Protein AF-A0A401Q7G9-F1 (afdb_monomer)

Organism: Scyliorhinus torazame (NCBI:txid75743)

Mean predicted aligned error: 4.19 Å

Solvent-accessible surface area (backbone atoms only — not comparable to full-atom values): 11084 Å² total; per-residue (Å²): 123,40,56,31,70,45,92,70,35,74,80,40,15,22,34,76,35,86,82,59,37,45,53,53,60,55,49,50,49,49,41,57,76,74,48,92,61,84,52,62,43,79,46,61,60,53,57,99,81,40,67,48,42,54,53,21,56,76,53,72,48,78,49,47,61,29,30,71,68,34,40,46,56,48,54,55,46,50,45,70,74,64,54,36,41,30,50,37,53,32,54,38,79,83,36,44,28,75,50,59,40,34,67,64,51,49,51,41,43,57,74,68,41,97,32,30,93,64,46,42,33,45,10,37,60,18,46,90,26,53,63,75,51,54,70,24,32,39,66,50,90,58,36,71,82,92,63,93,68,93,64,56,49,40,27,48,44,52,50,40,77,88,39,72,63,93,60,93,86,63,51,80,85,44,40,65,54,68,72,62,62,57,69,73,57,88,56,104,64,49,75,49,75,93

Radius of gyration: 17.71 Å; Cα contacts (8 Å, |Δi|>4): 303; chains: 1; bounding box: 43×42×44 Å

Structure (mmCIF, N/CA/C/O backbone):
data_AF-A0A401Q7G9-F1
#
_entry.id   AF-A0A401Q7G9-F1
#
loop_
_atom_site.group_PDB
_atom_site.id
_atom_site.type_symbol
_atom_site.label_atom_id
_atom_site.label_alt_id
_atom_site.label_comp_id
_atom_site.label_asym_id
_atom_site.label_entity_id
_atom_site.label_seq_id
_atom_site.pdbx_PDB_ins_code
_atom_site.Cartn_x
_atom_site.Cartn_y
_atom_site.Cartn_z
_atom_site.occupancy
_atom_site.B_iso_or_equiv
_atom_site.auth_seq_id
_atom_site.auth_comp_id
_atom_site.auth_asym_id
_atom_site.auth_atom_id
_atom_site.pdbx_PDB_model_num
ATOM 1 N N . PHE A 1 1 ? 2.116 8.375 -5.372 1.00 93.62 1 PHE A N 1
ATOM 2 C CA . PHE A 1 1 ? 2.191 9.481 -4.395 1.00 93.62 1 PHE A CA 1
ATOM 3 C C . PHE A 1 1 ? 2.197 8.890 -3.000 1.00 93.62 1 PHE A C 1
ATOM 5 O O . PHE A 1 1 ? 1.220 8.249 -2.623 1.00 93.62 1 PHE A O 1
ATOM 12 N N . THR A 1 2 ? 3.288 9.046 -2.258 1.00 96.81 2 THR A N 1
ATOM 13 C CA . THR A 1 2 ? 3.396 8.492 -0.901 1.00 96.81 2 THR A CA 1
ATOM 14 C C . THR A 1 2 ? 2.929 9.508 0.137 1.00 96.81 2 THR A C 1
ATOM 16 O O . THR A 1 2 ? 3.201 10.702 0.025 1.00 96.81 2 THR A O 1
ATOM 19 N N . LEU A 1 3 ? 2.240 9.042 1.181 1.00 98.00 3 LEU A N 1
ATOM 20 C CA . LEU A 1 3 ? 1.786 9.891 2.296 1.00 98.00 3 LEU A CA 1
ATOM 21 C C . LEU A 1 3 ? 2.878 10.131 3.355 1.00 98.00 3 LEU A C 1
ATOM 23 O O . LEU A 1 3 ? 2.613 10.657 4.432 1.00 98.00 3 LEU A O 1
ATOM 27 N N . TRP A 1 4 ? 4.110 9.747 3.035 1.00 97.69 4 TRP A N 1
ATOM 28 C CA . TRP A 1 4 ? 5.316 10.011 3.801 1.00 97.69 4 TRP A CA 1
ATOM 29 C C . TRP A 1 4 ? 6.442 10.463 2.879 1.00 97.69 4 TRP A C 1
ATOM 31 O O . TRP A 1 4 ? 6.406 10.164 1.684 1.00 97.69 4 TRP A O 1
ATOM 41 N N . GLY A 1 5 ? 7.466 11.110 3.438 1.00 96.88 5 GLY A N 1
ATOM 42 C CA . GLY A 1 5 ? 8.695 11.459 2.721 1.00 96.88 5 GLY A CA 1
ATOM 43 C C . GLY A 1 5 ? 9.520 10.227 2.357 1.00 96.88 5 GLY A C 1
ATOM 44 O O . GLY A 1 5 ? 10.437 9.866 3.096 1.00 96.88 5 GLY A O 1
ATOM 45 N N . SER A 1 6 ? 9.161 9.558 1.261 1.00 96.38 6 SER A N 1
ATOM 46 C CA . SER A 1 6 ? 9.879 8.385 0.764 1.00 96.38 6 SER A CA 1
ATOM 47 C C . SER A 1 6 ? 11.099 8.790 -0.047 1.00 96.38 6 SER A C 1
ATOM 49 O O . SER A 1 6 ? 10.989 9.589 -0.981 1.00 96.38 6 SER A O 1
ATOM 51 N N . LYS A 1 7 ? 12.238 8.139 0.214 1.00 95.25 7 LYS A N 1
ATOM 52 C CA . LYS A 1 7 ? 13.460 8.311 -0.594 1.00 95.25 7 LYS A CA 1
ATOM 53 C C . LYS A 1 7 ? 13.288 7.864 -2.048 1.00 95.25 7 LYS A C 1
ATOM 55 O O . LYS A 1 7 ? 14.053 8.285 -2.910 1.00 95.25 7 LYS A O 1
ATOM 60 N N . TYR A 1 8 ? 12.285 7.031 -2.319 1.00 95.38 8 TYR A N 1
ATOM 61 C CA . TYR A 1 8 ? 12.016 6.460 -3.638 1.00 95.38 8 TYR A CA 1
ATOM 62 C C . TYR A 1 8 ? 10.905 7.207 -4.390 1.00 95.38 8 TYR A C 1
ATOM 64 O O . TYR A 1 8 ? 10.639 6.903 -5.551 1.00 95.38 8 TYR A O 1
ATOM 72 N N . SER A 1 9 ? 10.265 8.205 -3.766 1.00 92.06 9 SER A N 1
ATOM 73 C CA . SER A 1 9 ? 9.245 9.088 -4.361 1.00 92.06 9 SER A CA 1
ATOM 74 C C . SER A 1 9 ? 9.704 10.549 -4.369 1.00 92.06 9 SER A C 1
ATOM 76 O O . SER A 1 9 ? 8.996 11.419 -3.859 1.00 92.06 9 SER A O 1
ATOM 78 N N . TRP A 1 10 ? 10.894 10.832 -4.908 1.00 88.25 10 TRP A N 1
ATOM 79 C CA . TRP A 1 10 ? 11.451 12.190 -4.907 1.00 88.25 10 TRP A CA 1
ATOM 80 C C . TRP A 1 10 ? 10.477 13.209 -5.514 1.00 88.25 10 TRP A C 1
ATOM 82 O O . TRP A 1 10 ? 9.984 13.001 -6.624 1.00 88.25 10 TRP A O 1
ATOM 92 N N . ASN A 1 11 ? 10.187 14.289 -4.777 1.00 90.69 11 ASN A N 1
ATOM 93 C CA . ASN A 1 11 ? 9.242 15.345 -5.170 1.00 90.69 11 ASN A CA 1
ATOM 94 C C . ASN A 1 11 ? 7.822 14.863 -5.540 1.00 90.69 11 ASN A C 1
ATOM 96 O O . ASN A 1 11 ? 7.059 15.596 -6.165 1.00 90.69 11 ASN A O 1
ATOM 100 N N . TRP A 1 12 ? 7.438 13.643 -5.156 1.00 93.75 12 TRP A N 1
ATOM 101 C CA . TRP A 1 12 ? 6.097 13.094 -5.382 1.00 93.75 12 TRP A CA 1
ATOM 102 C C . TRP A 1 12 ? 5.552 12.412 -4.124 1.00 93.75 12 TRP A C 1
ATOM 104 O O . TRP A 1 12 ? 5.109 11.256 -4.124 1.00 93.75 12 TRP A O 1
ATOM 114 N N . ASN A 1 13 ? 5.619 13.147 -3.018 1.00 96.06 13 ASN A N 1
ATOM 115 C CA . ASN A 1 13 ? 5.214 12.681 -1.702 1.00 96.06 13 ASN A CA 1
ATOM 116 C C . ASN A 1 13 ? 4.698 13.821 -0.815 1.00 96.06 13 ASN A C 1
ATOM 118 O O . ASN A 1 13 ? 4.968 14.982 -1.098 1.00 96.06 13 ASN A O 1
ATOM 122 N N . ALA A 1 14 ? 3.988 13.489 0.266 1.00 97.06 14 ALA A N 1
ATOM 123 C CA . ALA A 1 14 ? 3.345 14.465 1.154 1.00 97.06 14 ALA A CA 1
ATOM 124 C C . ALA A 1 14 ? 4.308 15.391 1.928 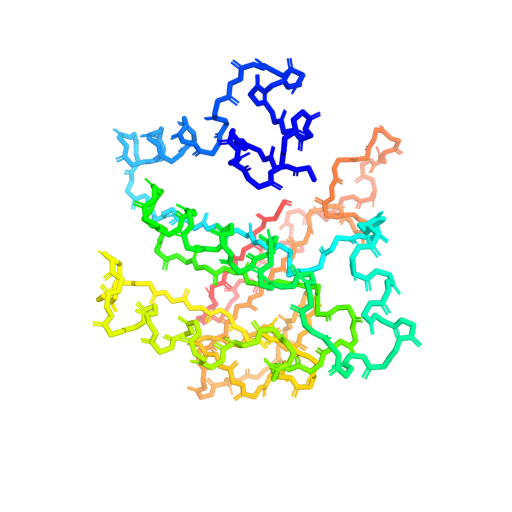1.00 97.06 14 ALA A C 1
ATOM 126 O O . ALA A 1 14 ? 3.876 16.430 2.431 1.00 97.06 14 ALA A O 1
ATOM 127 N N . LEU A 1 15 ? 5.585 15.016 2.060 1.00 95.56 15 LEU A N 1
ATOM 128 C CA . LEU A 1 15 ? 6.592 15.812 2.765 1.00 95.56 15 LEU A CA 1
ATOM 129 C C . LEU A 1 15 ? 7.216 16.862 1.835 1.00 95.56 15 LEU A C 1
ATOM 131 O O . LEU A 1 15 ? 7.283 18.042 2.175 1.00 95.56 15 LEU A O 1
ATOM 135 N N . ASP A 1 16 ? 7.622 16.444 0.642 1.00 95.62 16 ASP A N 1
ATOM 136 C CA . ASP A 1 16 ? 8.230 17.328 -0.353 1.00 95.62 16 ASP A CA 1
ATOM 137 C C . ASP A 1 16 ? 7.166 18.147 -1.098 1.00 95.62 16 ASP A C 1
ATOM 139 O O . ASP A 1 16 ? 7.436 19.240 -1.592 1.00 95.62 16 ASP A O 1
ATOM 143 N N . SER A 1 17 ? 5.940 17.626 -1.198 1.00 92.38 17 SER A N 1
ATOM 144 C CA . SER A 1 17 ? 4.825 18.227 -1.930 1.00 92.38 17 SER A CA 1
ATOM 145 C C . SER A 1 17 ? 3.532 18.215 -1.115 1.00 92.38 17 SER A C 1
ATOM 147 O O . SER A 1 17 ? 3.129 17.201 -0.552 1.00 92.38 17 SER A O 1
ATOM 149 N N . GLY A 1 18 ? 2.813 19.336 -1.110 1.00 92.56 18 GLY A N 1
ATOM 150 C CA . GLY A 1 18 ? 1.506 19.435 -0.463 1.00 92.56 18 GLY A CA 1
ATOM 151 C C . GLY A 1 18 ? 1.609 19.709 1.046 1.00 92.56 18 GLY A C 1
ATOM 152 O O . GLY A 1 18 ? 2.023 20.807 1.400 1.00 92.56 18 GLY A O 1
ATOM 153 N N . PRO A 1 19 ? 1.186 18.803 1.953 1.00 95.81 19 PRO A N 1
ATOM 154 C CA . PRO A 1 19 ? 1.063 19.110 3.387 1.00 95.81 19 PRO A CA 1
ATOM 155 C C . PRO A 1 19 ? 2.368 19.398 4.142 1.00 95.81 19 PRO A C 1
ATOM 157 O O . PRO A 1 19 ? 2.297 19.870 5.275 1.00 95.81 19 PRO A O 1
ATOM 160 N N . HIS A 1 20 ? 3.525 19.075 3.561 1.00 97.06 20 HIS A N 1
ATOM 161 C CA . HIS A 1 20 ? 4.849 19.184 4.182 1.00 97.06 20 HIS A CA 1
ATOM 162 C C . HIS A 1 20 ? 4.979 18.429 5.510 1.00 97.06 20 HIS A C 1
ATOM 164 O O . HIS A 1 20 ? 5.621 18.890 6.455 1.00 97.06 20 HIS A O 1
ATOM 170 N N . ARG A 1 21 ? 4.336 17.256 5.584 1.00 97.81 21 ARG A N 1
ATOM 171 C CA . ARG A 1 21 ? 4.226 16.436 6.797 1.00 97.81 21 ARG A CA 1
ATOM 172 C C . ARG A 1 21 ? 4.350 14.951 6.492 1.00 97.81 21 ARG A C 1
ATOM 174 O O . ARG A 1 21 ? 3.930 14.477 5.437 1.00 97.81 21 ARG A O 1
ATOM 181 N N . ASP A 1 22 ? 4.884 14.210 7.458 1.00 98.06 22 ASP A N 1
ATOM 182 C CA . ASP A 1 22 ? 4.892 12.747 7.438 1.00 98.06 22 ASP A CA 1
ATOM 183 C C . ASP A 1 22 ? 3.561 12.224 7.990 1.00 98.06 22 ASP A C 1
ATOM 185 O O . ASP A 1 22 ? 3.450 11.863 9.161 1.00 98.06 22 ASP A O 1
ATOM 189 N N . LEU A 1 23 ? 2.529 12.217 7.143 1.00 98.44 23 LEU A N 1
ATOM 190 C CA . LEU A 1 23 ? 1.169 11.868 7.563 1.00 98.44 23 LEU A CA 1
ATOM 191 C C . LEU A 1 23 ? 1.083 10.435 8.098 1.00 98.44 23 LEU A C 1
ATOM 193 O O . LEU A 1 23 ? 0.327 10.173 9.032 1.00 98.44 23 LEU A O 1
ATOM 197 N N . VAL A 1 24 ? 1.863 9.513 7.524 1.00 98.44 24 VAL A N 1
ATOM 198 C CA . VAL A 1 24 ? 1.918 8.122 7.989 1.00 98.44 24 VAL A CA 1
ATOM 199 C C . VAL A 1 24 ? 2.519 8.041 9.387 1.00 98.44 24 VAL A C 1
ATOM 201 O O . VAL A 1 24 ? 1.929 7.406 10.260 1.00 98.44 24 VAL A O 1
ATOM 204 N N . GLY A 1 25 ? 3.665 8.690 9.611 1.00 98.50 25 GLY A N 1
ATOM 205 C CA . GLY A 1 25 ? 4.332 8.690 10.914 1.00 98.50 25 GLY A CA 1
ATOM 206 C C . GLY A 1 25 ? 3.475 9.327 11.999 1.00 98.50 25 GLY A C 1
ATOM 207 O O . GLY A 1 25 ? 3.239 8.723 13.042 1.00 98.50 25 GLY A O 1
ATOM 208 N N . GLU A 1 26 ? 2.925 10.504 11.717 1.00 98.50 26 GLU A N 1
ATOM 209 C CA . GLU A 1 26 ? 2.088 11.230 12.668 1.00 98.50 26 GLU A CA 1
ATOM 210 C C . GLU A 1 26 ? 0.801 10.469 13.022 1.00 98.50 26 GLU A C 1
ATOM 212 O O . GLU A 1 26 ? 0.386 10.463 14.185 1.00 98.50 26 GLU A O 1
ATOM 217 N N . LEU A 1 27 ? 0.174 9.796 12.047 1.00 98.44 27 LEU A N 1
ATOM 218 C CA . LEU A 1 27 ? -0.991 8.950 12.309 1.00 98.44 27 LEU A CA 1
ATOM 219 C C . LEU A 1 27 ? -0.608 7.707 13.120 1.00 98.44 27 LEU A C 1
ATOM 221 O O . LEU A 1 27 ? -1.314 7.366 14.069 1.00 98.44 27 LEU A O 1
ATOM 225 N N . ALA A 1 28 ? 0.508 7.053 12.786 1.00 98.31 28 ALA A N 1
ATOM 226 C CA . ALA A 1 28 ? 0.998 5.892 13.522 1.00 98.31 28 ALA A CA 1
ATOM 227 C C . ALA A 1 28 ? 1.266 6.234 14.997 1.00 98.31 28 ALA A C 1
ATOM 229 O O . ALA A 1 28 ? 0.841 5.499 15.893 1.00 98.31 28 ALA A O 1
ATOM 230 N N . ASP A 1 29 ? 1.909 7.375 15.252 1.00 98.38 29 ASP A N 1
ATOM 231 C CA . ASP A 1 29 ? 2.190 7.868 16.600 1.00 98.38 29 ASP A CA 1
ATOM 232 C C . ASP A 1 29 ? 0.904 8.224 17.348 1.00 98.38 29 ASP A C 1
ATOM 234 O O . ASP A 1 29 ? 0.740 7.860 18.514 1.00 98.38 29 ASP A O 1
ATOM 238 N N . ALA A 1 30 ? -0.048 8.890 16.688 1.00 98.44 30 ALA A N 1
ATOM 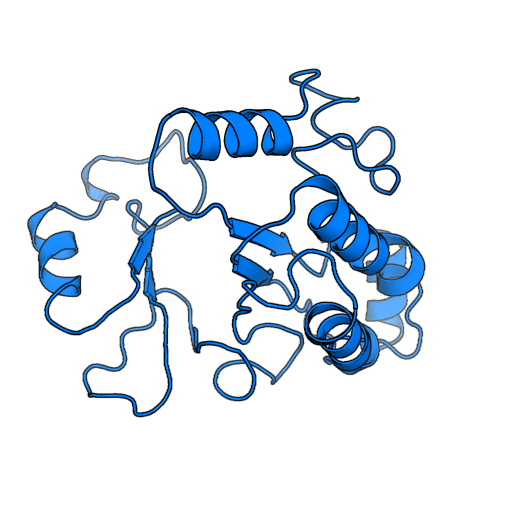239 C CA . ALA A 1 30 ? -1.335 9.213 17.296 1.00 98.44 30 ALA A CA 1
ATOM 240 C C . ALA A 1 30 ? -2.122 7.950 17.680 1.00 98.44 30 ALA A C 1
ATOM 242 O O . ALA A 1 30 ? -2.645 7.883 18.793 1.00 98.44 30 ALA A O 1
ATOM 243 N N . VAL A 1 31 ? -2.177 6.943 16.802 1.00 98.06 31 VAL A N 1
ATOM 244 C CA . VAL A 1 31 ? -2.864 5.668 17.068 1.00 98.06 31 VAL A CA 1
ATOM 245 C C . VAL A 1 31 ? -2.237 4.963 18.269 1.00 98.06 31 VAL A C 1
ATOM 247 O O . VAL A 1 31 ? -2.953 4.601 19.202 1.00 98.06 31 VAL A O 1
ATOM 250 N N . ARG A 1 32 ? -0.909 4.828 18.293 1.00 97.38 32 ARG A N 1
ATOM 251 C CA . ARG A 1 32 ? -0.190 4.106 19.357 1.00 97.38 32 ARG A CA 1
ATOM 252 C C . ARG A 1 32 ? -0.230 4.813 20.703 1.00 97.38 32 ARG A C 1
ATOM 254 O O . ARG A 1 32 ? -0.378 4.160 21.728 1.00 97.38 32 ARG A O 1
ATOM 261 N N . ASN A 1 33 ? -0.098 6.138 20.706 1.00 98.19 33 ASN A N 1
ATOM 262 C CA . ASN A 1 33 ? 0.015 6.903 21.947 1.00 98.19 33 ASN A CA 1
ATOM 263 C C . ASN A 1 33 ? -1.344 7.241 22.568 1.00 98.19 33 ASN A C 1
ATOM 265 O O . ASN A 1 33 ? -1.399 7.620 23.736 1.00 98.19 33 ASN A O 1
ATOM 269 N N . ARG A 1 34 ? -2.438 7.162 21.797 1.00 98.06 34 ARG A N 1
ATOM 270 C CA . ARG A 1 34 ? -3.769 7.612 22.244 1.00 98.06 34 ARG A CA 1
ATOM 271 C C . ARG A 1 34 ? -4.819 6.509 22.271 1.00 98.06 34 ARG A C 1
ATOM 273 O O . ARG A 1 34 ? -5.933 6.759 22.723 1.00 98.06 34 ARG A O 1
ATOM 280 N N . THR A 1 35 ? -4.507 5.317 21.771 1.00 97.69 35 THR A N 1
ATOM 281 C CA . THR A 1 35 ? -5.475 4.221 21.656 1.00 97.69 35 THR A CA 1
ATOM 282 C C . THR A 1 35 ? -4.824 2.872 21.961 1.00 97.69 35 THR A C 1
ATOM 284 O O . THR A 1 35 ? -3.611 2.769 22.093 1.00 97.69 35 THR A O 1
ATOM 287 N N . GLN A 1 36 ? -5.642 1.823 22.046 1.00 96.38 36 GLN A N 1
ATOM 288 C CA . GLN A 1 36 ? -5.181 0.430 22.102 1.00 96.38 36 GLN A CA 1
ATOM 289 C C . GLN A 1 36 ? -5.247 -0.261 20.726 1.00 96.38 36 GLN A C 1
ATOM 291 O O . GLN A 1 36 ? -5.137 -1.483 20.635 1.00 96.38 36 GLN A O 1
ATOM 296 N N . LEU A 1 37 ? -5.489 0.500 19.652 1.00 96.69 37 LEU A N 1
ATOM 297 C CA . LEU A 1 37 ? -5.612 -0.044 18.304 1.00 96.69 37 LEU A CA 1
ATOM 298 C C . LEU A 1 37 ? -4.242 -0.454 17.760 1.00 96.69 37 LEU A C 1
ATOM 300 O O . LEU A 1 37 ? -3.222 0.185 18.028 1.00 96.69 37 LEU A O 1
ATOM 304 N N . ARG A 1 38 ? -4.237 -1.504 16.936 1.00 96.19 38 ARG A N 1
ATOM 305 C CA . ARG A 1 38 ? -3.070 -1.871 16.132 1.00 96.19 38 ARG A CA 1
ATOM 306 C C . ARG A 1 38 ? -3.029 -1.012 14.871 1.00 96.19 38 ARG A C 1
ATOM 308 O O . ARG A 1 38 ? -4.070 -0.696 14.299 1.00 96.19 38 ARG A O 1
ATOM 315 N N . PHE A 1 39 ? -1.829 -0.637 14.441 1.00 97.94 39 PHE A N 1
ATOM 316 C CA . PHE A 1 39 ? -1.628 0.194 13.255 1.00 97.94 39 PHE A CA 1
ATOM 317 C C . PHE A 1 39 ? -1.160 -0.660 12.074 1.00 97.94 39 PHE A C 1
ATOM 319 O O . PHE A 1 39 ? -0.154 -1.362 12.183 1.00 97.94 39 PHE A O 1
ATOM 326 N N . GLY A 1 40 ? -1.876 -0.588 10.954 1.00 98.00 40 GLY A N 1
ATOM 327 C CA . GLY A 1 40 ? -1.547 -1.265 9.701 1.00 98.00 40 GLY A CA 1
ATOM 328 C C . GLY A 1 40 ? -1.291 -0.279 8.565 1.00 98.00 40 GLY A C 1
ATOM 329 O O . GLY A 1 40 ? -1.656 0.892 8.658 1.00 98.00 40 GLY A O 1
ATOM 330 N N . LEU A 1 41 ? -0.673 -0.760 7.489 1.00 98.50 41 LEU A N 1
ATOM 331 C CA . LEU A 1 41 ? -0.399 0.012 6.284 1.00 98.50 41 LEU A CA 1
ATOM 332 C C . LEU A 1 41 ? -0.902 -0.708 5.042 1.00 98.50 41 LEU A C 1
ATOM 334 O O . LEU A 1 41 ? -0.639 -1.892 4.854 1.00 98.50 41 LEU A O 1
ATOM 338 N N . TYR A 1 42 ? -1.563 0.057 4.180 1.00 98.31 42 TYR A N 1
ATOM 339 C CA . TYR A 1 42 ? -1.840 -0.306 2.799 1.00 98.31 42 TYR A CA 1
ATOM 340 C C . TYR A 1 42 ? -0.689 0.166 1.901 1.00 98.31 42 TYR A C 1
ATOM 342 O O . TYR A 1 42 ? -0.221 1.301 2.045 1.00 98.31 42 TYR A O 1
ATOM 350 N N . HIS A 1 43 ? -0.264 -0.664 0.948 1.00 97.88 43 HIS A N 1
ATOM 351 C CA . HIS A 1 43 ? 0.684 -0.290 -0.105 1.00 97.88 43 HIS A CA 1
ATOM 352 C C . HIS A 1 43 ? 0.246 -0.873 -1.456 1.00 97.88 43 HIS A C 1
ATOM 354 O O . HIS A 1 43 ? -0.074 -2.054 -1.562 1.00 97.88 43 HIS A O 1
ATOM 360 N N . SER A 1 44 ? 0.225 -0.029 -2.489 1.00 97.12 44 SER A N 1
ATOM 361 C CA . SER A 1 44 ? -0.022 -0.454 -3.871 1.00 97.12 44 SER A CA 1
ATOM 362 C C . SER A 1 44 ? 1.296 -0.898 -4.496 1.00 97.12 44 SER A C 1
ATOM 364 O O . SER A 1 44 ? 2.203 -0.075 -4.632 1.00 97.12 44 SER A O 1
ATOM 366 N N . LEU A 1 45 ? 1.390 -2.163 -4.914 1.00 96.50 45 LEU A N 1
ATOM 367 C CA . LEU A 1 45 ? 2.597 -2.732 -5.510 1.00 96.50 45 LEU A CA 1
ATOM 368 C C . LEU A 1 45 ? 3.003 -1.974 -6.773 1.00 96.50 45 LEU A C 1
ATOM 370 O O . LEU A 1 45 ? 4.185 -1.685 -6.944 1.00 96.50 45 LEU A O 1
ATOM 374 N N . PHE A 1 46 ? 2.041 -1.620 -7.631 1.00 93.19 46 PHE A N 1
ATOM 375 C CA . PHE A 1 46 ? 2.278 -0.859 -8.858 1.00 93.19 46 PHE A CA 1
ATOM 376 C C . PHE A 1 46 ? 1.930 0.633 -8.766 1.00 93.19 46 PHE A C 1
ATOM 378 O O . PHE A 1 46 ? 1.175 1.079 -7.900 1.00 93.19 46 PHE A O 1
ATOM 385 N N . GLU A 1 47 ? 2.451 1.400 -9.728 1.00 93.50 47 GLU A N 1
ATOM 386 C CA . GLU A 1 47 ? 2.160 2.820 -9.928 1.00 93.50 47 GLU A CA 1
ATOM 387 C C . GLU A 1 47 ? 1.809 3.077 -11.405 1.00 93.50 47 GLU A C 1
ATOM 389 O O . GLU A 1 47 ? 2.632 2.844 -12.291 1.00 93.50 47 GLU A O 1
ATOM 394 N N . TRP A 1 48 ? 0.592 3.578 -11.671 1.00 88.88 48 TRP A N 1
ATOM 395 C CA . TRP A 1 48 ? -0.003 3.670 -13.018 1.00 88.88 48 TRP A CA 1
ATOM 396 C C . TRP A 1 48 ? 0.869 4.338 -14.084 1.00 88.88 48 TRP A C 1
ATOM 398 O O . TRP A 1 48 ? 0.878 3.899 -15.230 1.00 88.88 48 TRP A O 1
ATOM 408 N N . PHE A 1 49 ? 1.578 5.407 -13.726 1.00 90.75 49 PHE A N 1
ATOM 409 C CA . PHE A 1 49 ? 2.315 6.237 -14.684 1.00 90.75 49 PHE A CA 1
ATOM 410 C C . PHE A 1 49 ? 3.827 6.179 -14.485 1.00 90.75 49 PHE A C 1
ATOM 412 O O . PHE A 1 49 ? 4.552 6.996 -15.051 1.00 90.75 49 PHE A O 1
ATOM 419 N N . ASN A 1 50 ? 4.323 5.234 -13.683 1.00 95.12 50 ASN A N 1
ATOM 420 C CA . ASN A 1 50 ? 5.756 5.111 -13.480 1.00 95.12 50 ASN A CA 1
ATOM 421 C C . ASN A 1 50 ? 6.420 4.559 -14.757 1.00 95.12 50 ASN A C 1
ATOM 423 O O . ASN A 1 50 ? 6.093 3.443 -15.171 1.00 95.12 50 ASN A O 1
ATOM 427 N N . PRO A 1 51 ? 7.374 5.280 -15.381 1.00 96.25 5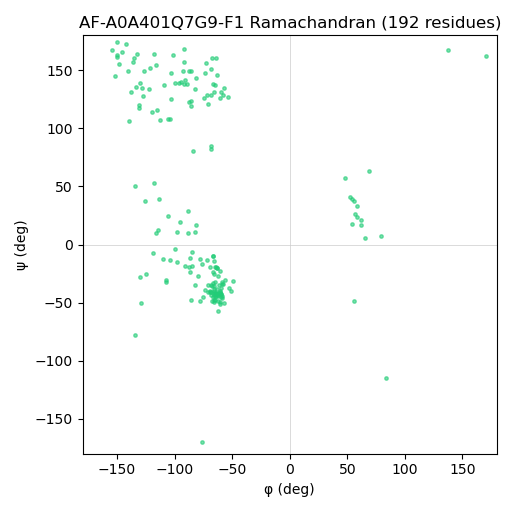1 PRO A N 1
ATOM 428 C CA . PRO A 1 51 ? 7.978 4.843 -16.637 1.00 96.25 51 PRO A CA 1
ATOM 429 C C . PRO A 1 51 ? 8.666 3.478 -16.551 1.00 96.25 51 PRO A C 1
ATOM 431 O O . PRO A 1 51 ? 8.664 2.742 -17.533 1.00 96.25 51 PRO A O 1
ATOM 434 N N . ALA A 1 52 ? 9.234 3.119 -15.394 1.00 97.00 52 ALA A N 1
ATOM 435 C CA . ALA A 1 52 ? 9.846 1.807 -15.212 1.00 97.00 52 ALA A CA 1
ATOM 436 C C . ALA A 1 52 ? 8.787 0.696 -15.211 1.00 97.00 52 ALA A C 1
ATOM 438 O O . ALA A 1 52 ? 9.001 -0.332 -15.847 1.00 97.00 52 ALA A O 1
ATOM 439 N N . PHE A 1 53 ? 7.632 0.922 -14.570 1.00 97.38 53 PHE A N 1
ATOM 440 C CA . PHE A 1 53 ? 6.541 -0.056 -14.570 1.00 97.38 53 PHE A CA 1
ATOM 441 C C . PHE A 1 53 ? 5.990 -0.246 -15.983 1.00 97.38 53 PHE A C 1
ATOM 443 O O . PHE A 1 53 ? 5.822 -1.373 -16.433 1.00 97.38 53 PHE A O 1
ATOM 450 N N . LEU A 1 54 ? 5.768 0.855 -16.709 1.00 97.81 54 LEU A N 1
ATOM 451 C CA . LEU A 1 54 ? 5.287 0.812 -18.090 1.00 97.81 54 LEU A CA 1
ATOM 452 C C . LEU A 1 54 ? 6.259 0.068 -19.019 1.00 97.81 54 LEU A C 1
ATOM 454 O O . LEU A 1 54 ? 5.817 -0.697 -19.874 1.00 97.81 54 LEU A O 1
ATOM 458 N N . GLN A 1 55 ? 7.571 0.259 -18.843 1.00 97.94 55 GLN A N 1
ATOM 459 C CA . GLN A 1 55 ? 8.602 -0.467 -19.595 1.00 97.94 55 GLN A CA 1
ATOM 460 C C . GLN A 1 55 ? 8.582 -1.967 -19.289 1.00 97.94 55 GLN A C 1
ATOM 462 O O . GLN A 1 55 ? 8.578 -2.778 -20.216 1.00 97.94 55 GLN A O 1
ATOM 467 N N . ASP A 1 56 ? 8.537 -2.338 -18.008 1.00 98.12 56 ASP A N 1
ATOM 468 C CA . ASP A 1 56 ? 8.493 -3.742 -17.600 1.00 98.12 56 ASP A CA 1
ATOM 469 C C . ASP A 1 56 ? 7.196 -4.418 -18.078 1.00 98.12 56 ASP A C 1
ATOM 471 O O . ASP A 1 56 ? 7.246 -5.516 -18.632 1.00 98.12 56 ASP A O 1
ATOM 475 N N . ALA A 1 57 ? 6.050 -3.740 -17.965 1.00 97.62 57 ALA A N 1
ATOM 476 C CA . ALA A 1 57 ? 4.761 -4.227 -18.455 1.00 97.62 57 ALA A CA 1
ATOM 477 C C . ALA A 1 57 ? 4.751 -4.415 -19.982 1.00 97.62 57 ALA A C 1
ATOM 479 O O . ALA A 1 57 ? 4.306 -5.454 -20.471 1.00 97.62 57 ALA A O 1
ATOM 480 N N . ALA A 1 58 ? 5.300 -3.461 -20.745 1.00 97.75 58 ALA A N 1
ATOM 481 C CA . ALA A 1 58 ? 5.439 -3.580 -22.200 1.00 97.75 58 ALA A CA 1
ATOM 482 C C . ALA A 1 58 ? 6.343 -4.756 -22.612 1.00 97.75 58 ALA A C 1
ATOM 484 O O . ALA A 1 58 ? 6.165 -5.332 -23.685 1.00 97.75 58 ALA A O 1
ATOM 485 N N . ASN A 1 59 ? 7.283 -5.144 -21.747 1.00 97.62 59 ASN A N 1
ATOM 486 C CA . ASN A 1 59 ? 8.146 -6.308 -21.929 1.00 97.62 59 ASN A CA 1
ATOM 487 C C . ASN A 1 59 ? 7.614 -7.575 -21.229 1.00 97.62 59 ASN A C 1
ATOM 489 O O . ASN A 1 59 ? 8.371 -8.517 -20.981 1.00 97.62 59 ASN A O 1
ATOM 493 N N . VAL A 1 60 ? 6.318 -7.614 -20.898 1.00 97.56 60 VAL A N 1
ATOM 494 C CA . VAL A 1 60 ? 5.650 -8.774 -20.281 1.00 97.56 60 VAL A CA 1
ATOM 495 C C . VAL A 1 60 ? 6.375 -9.234 -19.006 1.00 97.56 60 VAL A C 1
ATOM 497 O O . VAL A 1 60 ? 6.566 -10.424 -18.769 1.00 97.56 60 VAL A O 1
ATOM 500 N N . PHE A 1 61 ? 6.846 -8.270 -18.211 1.00 97.75 61 PHE A N 1
ATOM 501 C CA . PHE A 1 61 ? 7.513 -8.473 -16.922 1.00 97.75 61 PHE A CA 1
ATOM 502 C C . PHE A 1 61 ? 8.760 -9.375 -16.970 1.00 97.75 61 PHE A C 1
ATOM 504 O O . PHE A 1 61 ? 9.135 -9.985 -15.970 1.00 97.75 61 PHE A O 1
ATOM 511 N N . LYS A 1 62 ? 9.446 -9.451 -18.121 1.00 97.44 62 LYS A N 1
ATOM 512 C CA . LYS A 1 62 ? 10.744 -10.149 -18.250 1.00 97.44 62 LYS A CA 1
ATOM 513 C C . LYS A 1 62 ? 11.888 -9.436 -17.527 1.00 97.44 62 LYS A C 1
ATOM 515 O O . LYS A 1 62 ? 12.931 -10.032 -17.274 1.00 97.44 62 LYS A O 1
ATOM 520 N N . THR A 1 63 ? 11.703 -8.156 -17.239 1.00 97.62 63 THR A N 1
ATOM 521 C CA . THR A 1 63 ? 12.581 -7.321 -16.420 1.00 97.62 63 THR A CA 1
ATOM 522 C C . THR A 1 63 ? 11.815 -6.875 -15.182 1.00 97.62 63 THR A C 1
ATOM 524 O O . THR A 1 63 ? 10.589 -6.841 -15.197 1.00 97.62 63 THR A O 1
ATOM 527 N N . ASN A 1 64 ? 12.533 -6.566 -14.104 1.00 97.06 64 ASN A N 1
ATOM 528 C CA . ASN A 1 64 ? 11.973 -6.199 -12.802 1.00 97.06 64 ASN A CA 1
ATOM 529 C C . ASN A 1 64 ? 12.530 -4.853 -12.307 1.00 97.06 64 ASN A C 1
ATOM 531 O O . ASN A 1 64 ? 12.811 -4.661 -11.120 1.00 97.06 64 ASN A O 1
ATOM 535 N N . LYS A 1 65 ? 12.730 -3.908 -13.229 1.00 97.94 65 LYS A N 1
ATOM 536 C CA . LYS A 1 65 ? 13.341 -2.607 -12.942 1.00 97.94 65 LYS A CA 1
ATOM 537 C C . LYS A 1 65 ? 12.484 -1.787 -11.986 1.00 97.94 65 LYS A C 1
ATOM 539 O O . LYS A 1 65 ? 13.012 -1.186 -11.052 1.00 97.94 65 LYS A O 1
ATOM 544 N N . PHE A 1 66 ? 11.175 -1.749 -12.198 1.00 98.00 66 PHE A N 1
ATOM 545 C CA . PHE A 1 66 ? 10.273 -1.020 -11.319 1.00 98.00 66 PHE A CA 1
ATOM 546 C C . PHE A 1 66 ? 10.286 -1.566 -9.888 1.00 98.00 66 PHE A C 1
ATOM 548 O O . PHE A 1 66 ? 10.634 -0.799 -8.993 1.00 98.00 66 PHE A O 1
ATOM 555 N N . PRO A 1 67 ? 10.004 -2.854 -9.619 1.00 97.88 67 PRO A N 1
ATOM 556 C CA . PRO A 1 67 ? 9.975 -3.333 -8.245 1.00 97.88 67 PRO A CA 1
ATOM 557 C C . PRO A 1 67 ? 11.320 -3.166 -7.543 1.00 97.88 67 PRO A C 1
ATOM 559 O O . PRO A 1 67 ? 11.350 -2.693 -6.412 1.00 97.88 67 PRO A O 1
ATOM 562 N N . THR A 1 68 ? 12.437 -3.437 -8.223 1.00 97.50 68 THR A N 1
ATOM 563 C CA . THR A 1 68 ? 13.779 -3.325 -7.621 1.00 97.50 68 THR A CA 1
ATOM 564 C C . THR A 1 68 ? 14.184 -1.895 -7.268 1.00 97.50 68 THR A C 1
ATOM 566 O O . THR A 1 68 ? 14.892 -1.691 -6.285 1.00 97.50 68 THR A O 1
ATOM 569 N N . THR A 1 69 ? 13.742 -0.899 -8.039 1.00 96.62 69 THR A N 1
ATOM 570 C CA . THR A 1 69 ? 14.125 0.510 -7.828 1.00 96.62 69 THR A CA 1
ATOM 571 C C . THR A 1 69 ? 13.093 1.329 -7.059 1.00 96.62 69 THR A C 1
ATOM 573 O O . THR A 1 69 ? 13.416 2.427 -6.602 1.00 96.62 69 THR A O 1
ATOM 576 N N . LYS A 1 70 ? 11.860 0.823 -6.925 1.00 96.25 70 LYS A N 1
ATOM 577 C CA . LYS A 1 70 ? 10.711 1.609 -6.474 1.00 96.25 70 LYS A CA 1
ATOM 578 C C . LYS A 1 70 ? 9.872 0.900 -5.417 1.00 96.25 70 LYS A C 1
ATOM 580 O O . LYS A 1 70 ? 9.991 1.238 -4.244 1.00 96.25 70 LYS A O 1
ATOM 585 N N . SER A 1 71 ? 9.027 -0.058 -5.802 1.00 96.69 71 SER A N 1
ATOM 586 C CA . SER A 1 71 ? 8.013 -0.587 -4.879 1.00 96.69 71 SER A CA 1
ATOM 587 C C . SER A 1 71 ? 8.611 -1.440 -3.763 1.00 96.69 71 SER A C 1
ATOM 589 O O . SER A 1 71 ? 8.232 -1.286 -2.604 1.00 96.69 71 SER A O 1
ATOM 591 N N . LEU A 1 72 ? 9.600 -2.282 -4.072 1.00 97.88 72 LEU A N 1
ATOM 592 C CA . LEU A 1 72 ? 10.220 -3.151 -3.079 1.00 97.88 72 LEU A CA 1
ATOM 593 C C . LEU A 1 72 ? 11.022 -2.349 -2.033 1.00 97.88 72 LEU A C 1
ATOM 595 O O . LEU A 1 72 ? 10.790 -2.548 -0.838 1.00 97.88 72 LEU A O 1
ATOM 599 N N . PRO A 1 73 ? 11.897 -1.393 -2.408 1.00 98.12 73 PRO A N 1
ATOM 600 C CA . PRO A 1 73 ? 12.555 -0.534 -1.427 1.00 98.12 73 PRO A CA 1
ATOM 601 C C . PRO A 1 73 ? 11.593 0.296 -0.559 1.00 98.12 73 PRO A C 1
ATOM 603 O O . PRO A 1 73 ? 11.873 0.491 0.625 1.00 98.12 73 PRO A O 1
ATOM 606 N N . GLU A 1 74 ? 10.451 0.742 -1.100 1.00 98.12 74 GLU A N 1
ATOM 607 C CA . GLU A 1 74 ? 9.401 1.407 -0.311 1.00 98.12 74 GLU A CA 1
ATOM 608 C C . GLU A 1 74 ? 8.784 0.476 0.735 1.00 98.12 74 GLU A C 1
ATOM 610 O O . GLU A 1 74 ? 8.601 0.891 1.879 1.00 98.12 74 GLU A O 1
ATOM 615 N N . LEU A 1 75 ? 8.519 -0.788 0.387 1.00 98.50 75 LEU A N 1
ATOM 616 C CA . LEU A 1 75 ? 8.024 -1.782 1.342 1.00 98.50 75 LEU A CA 1
ATOM 617 C C . LEU A 1 75 ? 9.009 -1.990 2.503 1.00 98.50 75 LEU A C 1
ATOM 619 O O . LEU A 1 75 ? 8.612 -1.960 3.671 1.00 98.50 75 LEU A O 1
ATOM 623 N N . TYR A 1 76 ? 10.307 -2.125 2.212 1.00 98.69 76 TYR A N 1
ATOM 624 C CA . TYR A 1 76 ? 11.335 -2.173 3.258 1.00 98.69 76 TYR A CA 1
ATOM 625 C C . TYR A 1 76 ? 11.356 -0.886 4.097 1.00 98.69 76 TYR A C 1
ATOM 627 O O . TYR A 1 76 ? 11.480 -0.953 5.323 1.00 98.69 76 TYR A O 1
ATOM 635 N N . GLU A 1 77 ? 11.234 0.285 3.467 1.00 98.50 77 GLU A N 1
ATOM 636 C CA . GLU A 1 77 ? 11.232 1.582 4.149 1.00 98.50 77 GLU A CA 1
ATOM 637 C C . GLU A 1 77 ? 10.077 1.687 5.151 1.00 98.50 77 GLU A C 1
ATOM 639 O O . GLU A 1 77 ? 10.321 1.964 6.328 1.00 98.50 77 GLU A O 1
ATOM 644 N N . ILE A 1 78 ? 8.839 1.402 4.733 1.00 98.50 78 ILE A N 1
ATOM 645 C CA . ILE A 1 78 ? 7.669 1.538 5.610 1.00 98.50 78 ILE A CA 1
ATOM 646 C C . ILE A 1 78 ? 7.663 0.508 6.741 1.00 98.50 78 ILE A C 1
ATOM 648 O O . ILE A 1 78 ? 7.269 0.837 7.862 1.00 98.50 78 ILE A O 1
ATOM 652 N N . VAL A 1 79 ? 8.155 -0.711 6.495 1.00 98.81 79 VAL A N 1
ATOM 653 C CA . VAL A 1 79 ? 8.263 -1.739 7.538 1.00 98.81 79 VAL A CA 1
ATOM 654 C C . VAL A 1 79 ? 9.272 -1.320 8.603 1.00 98.81 79 VAL A C 1
ATOM 656 O O . VAL A 1 79 ? 8.968 -1.367 9.796 1.00 98.81 79 VAL A O 1
ATOM 659 N N . ASN A 1 80 ? 10.459 -0.871 8.190 1.00 98.69 80 ASN A N 1
ATOM 660 C CA . ASN A 1 80 ? 11.502 -0.474 9.133 1.00 98.69 80 ASN A CA 1
ATOM 661 C C . ASN A 1 80 ? 11.150 0.815 9.882 1.00 98.69 80 ASN A C 1
ATOM 663 O O . ASN A 1 80 ? 11.395 0.911 11.088 1.00 98.69 80 ASN A O 1
ATOM 667 N N . LYS A 1 81 ? 10.569 1.792 9.178 1.00 98.31 81 LYS A N 1
ATOM 668 C CA . LYS A 1 81 ? 10.265 3.116 9.725 1.00 98.31 81 LYS A CA 1
ATOM 669 C C . LYS A 1 81 ? 9.024 3.104 10.607 1.00 98.31 81 LYS A C 1
ATOM 671 O O . LYS A 1 81 ? 9.068 3.615 11.721 1.00 98.31 81 LYS A O 1
ATOM 676 N N . TYR A 1 82 ? 7.933 2.505 10.132 1.00 98.62 82 TYR A N 1
ATOM 677 C CA . TYR A 1 82 ? 6.637 2.606 10.801 1.00 98.62 82 TYR A CA 1
ATOM 678 C C . TYR A 1 82 ? 6.242 1.363 11.571 1.00 98.62 82 TYR A C 1
ATOM 680 O O . TYR A 1 82 ? 5.329 1.471 12.380 1.00 98.62 82 TYR A O 1
ATOM 688 N N . ARG A 1 83 ? 6.910 0.218 11.382 1.00 98.62 83 ARG A N 1
ATOM 689 C CA . ARG A 1 83 ? 6.652 -1.032 12.119 1.00 98.62 83 ARG A CA 1
ATOM 690 C C . ARG A 1 83 ? 5.155 -1.406 12.170 1.00 98.62 83 ARG A C 1
ATOM 692 O O . ARG A 1 83 ? 4.589 -1.476 13.263 1.00 98.62 83 ARG A O 1
ATOM 699 N N . PRO A 1 84 ? 4.482 -1.566 11.019 1.00 98.50 84 PRO A N 1
ATOM 700 C CA . PRO A 1 84 ? 3.062 -1.895 10.990 1.00 98.50 84 PRO A CA 1
ATOM 701 C C . PRO A 1 84 ? 2.798 -3.321 11.500 1.00 98.50 84 PRO A C 1
ATOM 703 O O . PRO A 1 84 ? 3.629 -4.213 11.345 1.00 98.50 84 PRO A O 1
ATOM 706 N N . GLU A 1 85 ? 1.616 -3.543 12.072 1.00 97.88 85 GLU A N 1
ATOM 707 C CA . GLU A 1 85 ? 1.124 -4.874 12.463 1.00 97.88 85 GLU A CA 1
ATOM 708 C C . GLU A 1 85 ? 0.325 -5.559 11.352 1.00 97.88 85 GLU A C 1
ATOM 710 O O . GLU A 1 85 ? 0.184 -6.777 11.352 1.00 97.88 85 GLU A O 1
ATOM 715 N N . ILE A 1 86 ? -0.149 -4.796 10.369 1.00 98.12 86 ILE A N 1
ATOM 716 C CA . ILE A 1 86 ? -0.719 -5.327 9.131 1.00 98.12 86 ILE A CA 1
ATOM 717 C C . ILE A 1 86 ? 0.002 -4.658 7.972 1.00 98.12 86 ILE A C 1
ATOM 719 O O . ILE A 1 86 ? 0.062 -3.431 7.924 1.00 98.12 86 ILE A O 1
ATOM 723 N N . LEU A 1 87 ? 0.523 -5.448 7.040 1.00 98.44 87 LEU A N 1
ATOM 724 C CA . LEU A 1 87 ? 0.990 -4.945 5.755 1.00 98.44 87 LEU A CA 1
ATOM 725 C C . LEU A 1 87 ? 0.075 -5.490 4.658 1.00 98.44 87 LEU A C 1
ATOM 727 O O . LEU A 1 87 ? 0.076 -6.683 4.356 1.00 98.44 87 LEU A O 1
ATOM 731 N N . TRP A 1 88 ? -0.746 -4.601 4.117 1.00 98.25 88 TRP A N 1
ATOM 732 C CA . TRP A 1 88 ? -1.821 -4.909 3.187 1.00 98.25 88 TRP A CA 1
ATOM 733 C C . TRP A 1 88 ? -1.406 -4.482 1.779 1.00 98.25 88 TRP A C 1
ATOM 735 O O . TRP A 1 88 ? -1.306 -3.291 1.488 1.00 98.25 88 TRP A O 1
ATOM 745 N N . SER A 1 89 ? -1.116 -5.455 0.923 1.00 97.56 89 SER A N 1
ATOM 746 C CA . SER A 1 89 ? -0.710 -5.219 -0.467 1.00 97.56 89 SER A CA 1
ATOM 747 C C . SER A 1 89 ? -1.922 -5.109 -1.393 1.00 97.56 89 SER A C 1
ATOM 749 O O . SER A 1 89 ? -2.945 -5.739 -1.144 1.00 97.56 89 SER A O 1
ATOM 751 N N . ASP A 1 90 ? -1.823 -4.335 -2.468 1.00 97.00 90 ASP A N 1
ATOM 752 C CA . ASP A 1 90 ? -2.804 -4.352 -3.559 1.00 97.00 90 ASP A CA 1
ATOM 753 C C . ASP A 1 90 ? -2.159 -4.000 -4.893 1.00 97.00 90 ASP A C 1
ATOM 755 O O . ASP A 1 90 ? -1.010 -3.562 -4.942 1.00 97.00 90 ASP A O 1
ATOM 759 N N . GLY A 1 91 ? -2.935 -4.098 -5.971 1.00 94.00 91 GLY A N 1
ATOM 760 C CA . GLY A 1 91 ? -2.532 -3.555 -7.261 1.00 94.00 91 GLY A CA 1
ATOM 761 C C . GLY A 1 91 ? -1.365 -4.330 -7.866 1.00 94.00 91 GLY A C 1
ATOM 762 O O . GLY A 1 91 ? -0.286 -3.788 -8.088 1.00 94.00 91 GLY A O 1
ATOM 763 N N . ASP A 1 92 ? -1.582 -5.607 -8.168 1.00 93.94 92 ASP A N 1
ATOM 764 C CA . ASP A 1 92 ? -0.567 -6.448 -8.812 1.00 93.94 92 ASP A CA 1
ATOM 765 C C . ASP A 1 92 ? -0.227 -6.028 -10.254 1.00 93.94 92 ASP A C 1
ATOM 767 O O . ASP A 1 92 ? 0.723 -6.550 -10.832 1.00 93.94 92 ASP A O 1
ATOM 771 N N . GLY A 1 93 ? -0.991 -5.107 -10.853 1.00 94.56 93 GLY A N 1
ATOM 772 C CA . GLY A 1 93 ? -0.758 -4.605 -12.206 1.00 94.56 93 GLY A CA 1
ATOM 773 C C . GLY A 1 93 ? -0.766 -5.689 -13.293 1.00 94.56 93 GLY A C 1
ATOM 774 O O . GLY A 1 93 ? -0.157 -5.482 -14.341 1.00 94.56 93 GLY A O 1
ATOM 775 N N . ASN A 1 94 ? -1.425 -6.832 -13.053 1.00 95.19 94 ASN A N 1
ATOM 776 C CA . ASN A 1 94 ? -1.347 -8.067 -13.847 1.00 95.19 94 ASN A CA 1
ATOM 777 C C . ASN A 1 94 ? 0.050 -8.715 -13.903 1.00 95.19 94 ASN A C 1
ATOM 779 O O . ASN A 1 94 ? 0.306 -9.555 -14.769 1.00 95.19 94 ASN A O 1
ATOM 783 N N . ALA A 1 95 ? 0.959 -8.342 -13.005 1.00 97.50 95 ALA A N 1
ATOM 784 C CA . ALA A 1 95 ? 2.292 -8.919 -12.919 1.00 97.50 95 ALA A CA 1
ATOM 785 C C . ALA A 1 95 ? 2.329 -10.065 -11.890 1.00 97.50 95 ALA A C 1
ATOM 787 O O . ALA A 1 95 ? 1.724 -9.945 -10.818 1.00 97.50 95 ALA A O 1
ATOM 788 N N . PRO A 1 96 ? 3.033 -11.175 -12.179 1.00 97.44 96 PRO A N 1
ATOM 789 C CA . PRO A 1 96 ? 3.123 -12.314 -11.268 1.00 97.44 96 PRO A CA 1
ATOM 790 C C . PRO A 1 96 ? 3.914 -11.969 -9.999 1.00 97.44 96 PRO A C 1
ATOM 792 O O . PRO A 1 96 ? 4.723 -11.042 -9.979 1.00 97.44 96 PRO A O 1
ATOM 795 N N . ASP A 1 97 ? 3.731 -12.759 -8.944 1.00 97.12 97 ASP A N 1
ATOM 796 C CA . ASP A 1 97 ? 4.453 -12.638 -7.668 1.00 97.12 97 ASP A CA 1
ATOM 797 C C . ASP A 1 97 ? 5.986 -12.700 -7.827 1.00 97.12 97 ASP A C 1
ATOM 799 O O . ASP A 1 97 ? 6.728 -12.046 -7.090 1.00 97.12 97 ASP A O 1
ATOM 803 N N . THR A 1 98 ? 6.467 -13.427 -8.840 1.00 97.62 98 THR A N 1
ATOM 804 C CA . THR A 1 98 ? 7.893 -13.536 -9.174 1.00 97.62 98 THR A CA 1
ATOM 805 C C . THR A 1 98 ? 8.496 -12.219 -9.658 1.00 97.62 98 THR A C 1
ATOM 807 O O . THR A 1 98 ? 9.637 -11.914 -9.314 1.00 97.62 98 THR A O 1
ATOM 810 N N . TYR A 1 99 ? 7.739 -11.402 -10.399 1.00 98.31 99 TYR A N 1
ATOM 811 C CA . TYR A 1 99 ? 8.181 -10.070 -10.825 1.00 98.31 99 TYR A CA 1
ATOM 812 C C . TYR A 1 99 ? 8.345 -9.133 -9.623 1.00 98.31 99 TYR A C 1
ATOM 814 O O . TYR A 1 99 ? 9.344 -8.421 -9.518 1.00 98.31 99 TYR A O 1
ATOM 822 N N . TRP A 1 100 ? 7.399 -9.192 -8.683 1.00 98.00 100 TRP A N 1
ATOM 823 C CA . TRP A 1 100 ? 7.411 -8.405 -7.449 1.00 98.00 100 TRP A CA 1
ATOM 824 C C . TRP A 1 100 ? 8.469 -8.861 -6.435 1.00 98.00 100 TRP A C 1
ATOM 826 O O . TRP A 1 100 ? 8.750 -8.132 -5.485 1.00 98.00 100 TRP A O 1
ATOM 836 N N . ASN A 1 101 ? 9.065 -10.044 -6.630 1.00 98.00 101 ASN A N 1
ATOM 837 C CA . ASN A 1 101 ? 9.879 -10.736 -5.629 1.00 98.00 101 ASN A CA 1
ATOM 838 C C . ASN A 1 101 ? 9.135 -10.885 -4.286 1.00 98.00 101 ASN A C 1
ATOM 840 O O . ASN A 1 101 ? 9.702 -10.705 -3.204 1.00 98.00 101 ASN A O 1
ATOM 844 N N . SER A 1 102 ? 7.839 -11.198 -4.357 1.00 97.81 102 SER A N 1
ATOM 845 C CA . SER A 1 102 ? 6.967 -11.241 -3.182 1.00 97.81 102 SER A CA 1
ATOM 846 C C . SER A 1 102 ? 7.406 -12.289 -2.171 1.00 97.81 102 SER A C 1
ATOM 848 O O . SER A 1 102 ? 7.429 -12.013 -0.976 1.00 97.81 102 SER A O 1
ATOM 850 N N . THR A 1 103 ? 7.808 -13.477 -2.624 1.00 97.12 103 THR A N 1
ATOM 851 C CA . THR A 1 103 ? 8.286 -14.544 -1.733 1.00 97.12 103 THR A CA 1
ATOM 852 C C . THR A 1 103 ? 9.560 -14.141 -0.994 1.00 97.12 103 THR A C 1
ATOM 854 O O . THR A 1 103 ? 9.640 -14.346 0.214 1.00 97.12 103 THR A O 1
ATOM 857 N N . GLY A 1 104 ? 10.516 -13.500 -1.675 1.00 98.19 104 GLY A N 1
ATOM 858 C CA . GLY A 1 104 ? 11.739 -12.995 -1.048 1.00 98.19 104 GLY A CA 1
ATOM 859 C C . GLY A 1 104 ? 11.473 -11.875 -0.039 1.00 98.19 104 GLY A C 1
ATOM 860 O O . GLY A 1 104 ? 12.062 -11.855 1.042 1.00 98.19 104 GLY A O 1
ATOM 861 N N . PHE A 1 105 ? 10.550 -10.961 -0.350 1.00 98.62 105 PHE A N 1
ATOM 862 C CA . PHE A 1 105 ? 10.149 -9.920 0.595 1.00 98.62 105 PHE A CA 1
ATOM 863 C C . PHE A 1 105 ? 9.424 -10.488 1.817 1.00 98.62 105 PHE A C 1
ATOM 865 O O . PHE A 1 105 ? 9.741 -10.107 2.943 1.00 98.62 105 PHE A O 1
ATOM 872 N N . LEU A 1 106 ? 8.475 -11.406 1.613 1.00 98.44 106 LEU A N 1
ATOM 873 C CA . LEU A 1 106 ? 7.718 -12.033 2.696 1.00 98.44 106 LEU A CA 1
ATOM 874 C C . LEU A 1 106 ? 8.614 -12.903 3.585 1.00 98.44 106 LEU A C 1
ATOM 876 O O . LEU A 1 106 ? 8.467 -12.862 4.804 1.00 98.44 106 LEU A O 1
ATOM 880 N N . ASP A 1 107 ? 9.582 -13.621 3.012 1.00 98.44 107 ASP A N 1
ATOM 881 C CA . ASP A 1 107 ? 10.604 -14.336 3.783 1.00 98.44 107 ASP A CA 1
ATOM 882 C C . ASP A 1 107 ? 11.371 -13.379 4.706 1.00 98.44 107 ASP A C 1
ATOM 884 O O . ASP A 1 107 ? 11.439 -13.583 5.921 1.00 98.44 107 ASP A O 1
ATOM 888 N N . TRP A 1 108 ? 11.870 -12.263 4.168 1.00 98.75 108 TRP A N 1
ATOM 889 C CA . TRP A 1 108 ? 12.508 -11.241 4.993 1.00 98.75 108 TRP A CA 1
ATOM 890 C C . TRP A 1 108 ? 11.554 -10.668 6.052 1.00 98.75 108 TRP A C 1
ATOM 892 O O . TRP A 1 108 ? 11.954 -10.487 7.208 1.00 98.75 108 TRP A O 1
ATOM 902 N N . LEU A 1 109 ? 10.299 -10.397 5.683 1.00 98.69 109 LEU A N 1
ATOM 903 C CA . LEU A 1 109 ? 9.295 -9.816 6.569 1.00 98.69 109 LEU A CA 1
ATOM 904 C C . LEU A 1 109 ? 9.069 -10.702 7.800 1.00 98.69 109 LEU A C 1
ATOM 906 O O . LEU A 1 109 ? 9.071 -10.195 8.925 1.00 98.69 109 LEU A O 1
ATOM 910 N N . TYR A 1 110 ? 8.930 -12.010 7.592 1.00 98.31 110 TYR A N 1
ATOM 911 C CA . TYR A 1 110 ? 8.611 -12.972 8.645 1.00 98.31 110 TYR A CA 1
ATOM 912 C C . TYR A 1 110 ? 9.824 -13.528 9.391 1.00 98.31 110 TYR A C 1
ATOM 914 O O . TYR A 1 110 ? 9.666 -13.997 10.515 1.00 98.31 110 TYR A O 1
ATOM 922 N N . ASN A 1 111 ? 11.031 -13.435 8.830 1.00 98.56 111 ASN A N 1
ATOM 923 C CA . ASN A 1 111 ? 12.228 -13.985 9.474 1.00 98.56 111 ASN A CA 1
ATOM 924 C C . ASN A 1 111 ? 13.168 -12.910 10.040 1.00 98.56 111 ASN A C 1
ATOM 926 O O . ASN A 1 111 ? 13.791 -13.115 11.083 1.00 98.56 111 ASN A O 1
ATOM 930 N N . HIS A 1 112 ? 13.246 -11.736 9.411 1.00 98.50 112 HIS A N 1
ATOM 931 C CA . HIS A 1 112 ? 14.325 -10.774 9.668 1.00 98.50 112 HIS A CA 1
ATOM 932 C C . HIS A 1 112 ? 13.844 -9.372 10.060 1.00 98.50 112 HIS A C 1
ATOM 934 O O . HIS A 1 112 ? 14.570 -8.652 10.748 1.00 98.50 112 HIS A O 1
ATOM 940 N N . SER A 1 113 ? 12.633 -8.978 9.663 1.00 98.56 113 SER A N 1
ATOM 941 C CA . SER A 1 113 ? 12.118 -7.626 9.904 1.00 98.56 113 SER A CA 1
ATOM 942 C C . SER A 1 113 ? 11.942 -7.293 11.401 1.00 98.56 113 SER A C 1
ATOM 944 O O . SER A 1 113 ? 11.808 -8.196 12.238 1.00 98.56 113 SER A O 1
ATOM 946 N N . PRO A 1 114 ? 11.869 -5.998 11.773 1.00 98.69 114 PRO A N 1
ATOM 947 C CA . PRO A 1 114 ? 11.596 -5.586 13.153 1.00 98.69 114 PRO A CA 1
ATOM 948 C C . PRO A 1 114 ? 10.180 -5.933 13.644 1.00 98.69 114 PRO A C 1
ATOM 950 O O . PRO A 1 114 ? 9.905 -5.784 14.832 1.00 98.69 114 PRO A O 1
ATOM 953 N N . VAL A 1 115 ? 9.287 -6.379 12.755 1.00 98.50 115 VAL A N 1
ATOM 954 C CA . VAL A 1 115 ? 7.886 -6.725 13.060 1.00 98.50 115 VAL A CA 1
ATOM 955 C C . VAL A 1 115 ? 7.571 -8.202 12.837 1.00 98.50 115 VAL A C 1
ATOM 957 O O . VAL A 1 115 ? 6.413 -8.600 12.915 1.00 98.50 115 VAL A O 1
ATOM 960 N N . ARG A 1 116 ? 8.595 -9.030 12.603 1.00 98.19 116 ARG A N 1
ATOM 961 C CA . ARG A 1 116 ? 8.472 -10.452 12.242 1.00 98.19 116 ARG A CA 1
ATOM 962 C C . ARG A 1 116 ? 7.547 -11.286 13.136 1.00 98.19 116 ARG A C 1
ATOM 964 O O . ARG A 1 116 ? 6.914 -12.217 12.663 1.00 98.19 116 ARG A O 1
ATOM 971 N N . ASN A 1 117 ? 7.447 -10.934 14.418 1.00 98.06 117 ASN A N 1
ATOM 972 C CA . ASN A 1 117 ? 6.656 -11.677 15.401 1.00 98.06 117 ASN A CA 1
ATOM 973 C C . ASN A 1 117 ? 5.179 -11.251 15.455 1.00 98.06 117 ASN A C 1
ATOM 975 O O . ASN A 1 117 ? 4.392 -11.894 16.144 1.00 98.06 117 ASN A O 1
ATOM 979 N N . THR A 1 118 ? 4.814 -10.136 14.819 1.00 97.38 118 THR A N 1
ATOM 980 C CA . THR A 1 118 ? 3.493 -9.502 14.984 1.00 97.38 118 THR A CA 1
ATOM 981 C C . THR A 1 118 ? 2.804 -9.191 13.667 1.00 97.38 118 THR A C 1
ATOM 983 O O . THR A 1 118 ? 1.580 -9.132 13.634 1.00 97.38 118 THR A O 1
ATOM 986 N N . VAL A 1 119 ? 3.566 -8.951 12.598 1.00 98.25 119 VAL A N 1
ATOM 987 C CA . VAL A 1 119 ? 3.004 -8.537 11.315 1.00 98.25 119 VAL A CA 1
ATOM 988 C C . VAL A 1 119 ? 2.169 -9.650 10.692 1.00 98.25 119 VAL A C 1
ATOM 990 O O . VAL A 1 119 ? 2.567 -10.812 10.674 1.00 98.25 119 VAL A O 1
ATOM 993 N N . VAL A 1 12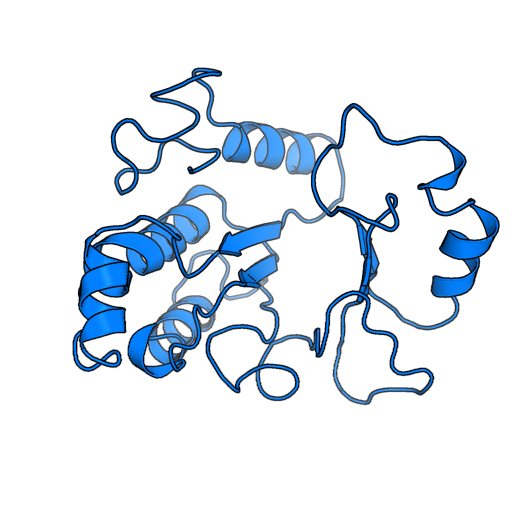0 ? 1.025 -9.287 10.125 1.00 97.94 120 VAL A N 1
ATOM 994 C CA . VAL A 1 120 ? 0.232 -10.158 9.254 1.00 97.94 120 VAL A CA 1
ATOM 995 C C . VAL A 1 120 ? 0.056 -9.508 7.886 1.00 97.94 120 VAL A C 1
ATOM 997 O O . VAL A 1 120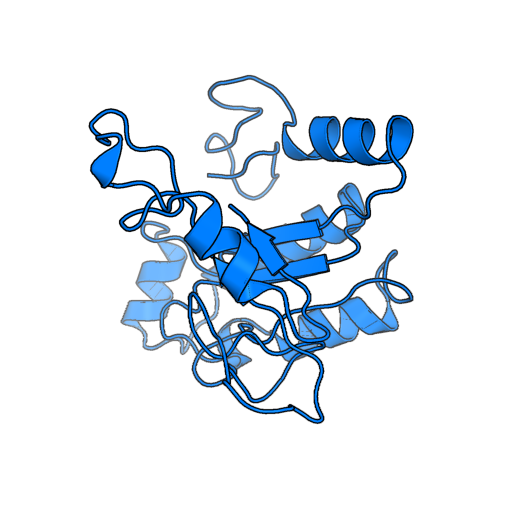 ? 0.081 -8.284 7.754 1.00 97.94 120 VAL A O 1
ATOM 1000 N N . THR A 1 121 ? -0.102 -10.332 6.856 1.00 98.12 121 THR A N 1
ATOM 1001 C CA . THR A 1 121 ? -0.248 -9.879 5.470 1.00 98.12 121 THR A CA 1
ATOM 1002 C C . THR A 1 121 ? -1.500 -10.470 4.840 1.00 98.12 121 THR A C 1
ATOM 1004 O O . THR A 1 121 ? -1.920 -11.573 5.202 1.00 98.12 121 THR A O 1
ATOM 1007 N N . ASN A 1 122 ? -2.101 -9.724 3.914 1.00 97.94 122 ASN A N 1
ATOM 1008 C CA . ASN A 1 122 ? -3.211 -10.209 3.098 1.00 97.94 122 ASN A CA 1
ATOM 1009 C C . ASN A 1 122 ? -2.714 -11.150 1.984 1.00 97.94 122 ASN A C 1
ATOM 1011 O O . ASN A 1 122 ? -1.551 -11.552 1.965 1.00 97.94 122 ASN A O 1
ATOM 1015 N N . ASP A 1 123 ? -3.601 -11.491 1.052 1.00 97.19 123 ASP A N 1
ATOM 1016 C CA . ASP A 1 123 ? -3.386 -12.457 -0.023 1.00 97.19 123 ASP A CA 1
ATOM 1017 C C . ASP A 1 123 ? -3.195 -11.849 -1.423 1.00 97.19 123 ASP A C 1
ATOM 1019 O O . ASP A 1 123 ? -3.474 -12.507 -2.420 1.00 97.19 123 ASP A O 1
ATOM 1023 N N . ARG A 1 124 ? -2.742 -10.593 -1.527 1.00 97.62 124 ARG A N 1
ATOM 1024 C CA . ARG A 1 124 ? -2.694 -9.838 -2.798 1.00 97.62 124 ARG A CA 1
ATOM 1025 C C . ARG A 1 124 ? -1.275 -9.519 -3.285 1.00 97.62 124 ARG A C 1
ATOM 1027 O O . ARG A 1 124 ? -1.006 -8.454 -3.834 1.00 97.62 124 ARG A O 1
ATOM 1034 N N . TRP A 1 125 ? -0.361 -10.468 -3.129 1.00 97.88 125 TRP A N 1
ATOM 1035 C CA . TRP A 1 125 ? 1.071 -10.288 -3.396 1.00 97.88 125 TRP A CA 1
ATOM 1036 C C . TRP A 1 125 ? 1.493 -10.578 -4.846 1.00 97.88 125 TRP A C 1
ATOM 1038 O O . TRP A 1 125 ? 2.626 -10.990 -5.099 1.00 97.88 125 TRP A O 1
ATOM 1048 N N . GLY A 1 126 ? 0.598 -10.390 -5.813 1.00 97.44 126 GLY A N 1
ATOM 1049 C CA . GLY A 1 126 ? 0.870 -10.634 -7.229 1.00 97.44 126 GLY A CA 1
ATOM 1050 C C . GLY A 1 126 ? -0.278 -11.333 -7.948 1.00 97.44 126 GLY A C 1
ATOM 1051 O O . GLY A 1 126 ? -1.188 -11.888 -7.322 1.00 97.44 126 GLY A O 1
ATOM 1052 N N . TYR A 1 127 ? -0.207 -11.345 -9.276 1.00 96.56 127 TYR A N 1
ATOM 1053 C CA . TYR A 1 127 ? -1.243 -11.938 -10.109 1.00 96.56 127 TYR A CA 1
ATOM 1054 C C . TYR A 1 127 ? -1.454 -13.417 -9.773 1.00 96.56 127 TYR A C 1
ATOM 1056 O O . TYR A 1 127 ? -0.520 -14.218 -9.744 1.00 96.56 127 TYR A O 1
ATOM 1064 N N . GLY A 1 128 ? -2.711 -13.785 -9.528 1.00 94.81 128 GLY A N 1
ATOM 1065 C CA . GLY A 1 128 ? -3.102 -15.164 -9.245 1.00 94.81 128 GLY A CA 1
ATOM 1066 C C . GLY A 1 128 ? -2.839 -15.644 -7.813 1.00 94.81 128 GLY A C 1
ATOM 1067 O O . GLY A 1 128 ? -3.060 -16.833 -7.563 1.00 94.81 128 GLY A O 1
ATOM 1068 N N . THR A 1 129 ? -2.420 -14.765 -6.893 1.00 96.19 129 THR A N 1
ATOM 1069 C CA . THR A 1 129 ? -2.185 -15.091 -5.465 1.00 96.19 129 THR A CA 1
ATOM 1070 C C . THR A 1 129 ? -3.435 -14.978 -4.584 1.00 96.19 129 THR A C 1
ATOM 1072 O O . THR A 1 129 ? -3.536 -15.662 -3.560 1.00 96.19 129 THR A O 1
ATOM 1075 N N . ILE A 1 130 ? -4.409 -14.179 -5.027 1.00 95.69 130 ILE A N 1
ATOM 1076 C CA . ILE A 1 130 ? -5.657 -13.895 -4.314 1.00 95.69 130 ILE A CA 1
ATOM 1077 C C . ILE A 1 130 ? -6.420 -15.185 -3.996 1.00 95.69 130 ILE A C 1
ATOM 1079 O O . ILE A 1 130 ? -6.587 -16.055 -4.854 1.00 95.69 130 ILE A O 1
ATOM 1083 N N . CYS A 1 131 ? -6.906 -15.290 -2.757 1.00 94.38 131 CYS A N 1
ATOM 1084 C CA . CYS A 1 131 ? -7.614 -16.437 -2.188 1.00 94.38 131 CYS A CA 1
ATOM 1085 C C . CYS A 1 131 ? -6.780 -17.734 -2.136 1.00 94.38 131 CYS A C 1
ATOM 1087 O O . CYS A 1 131 ? -7.342 -18.830 -2.091 1.00 94.38 131 CYS A O 1
ATOM 1089 N N . LYS A 1 132 ? -5.441 -17.632 -2.173 1.00 94.44 132 LYS A N 1
ATOM 1090 C CA . LYS A 1 132 ? -4.529 -18.790 -2.120 1.00 94.44 132 LYS A CA 1
ATOM 1091 C C . LYS A 1 132 ? -3.439 -18.644 -1.064 1.00 94.44 132 LYS A C 1
ATOM 1093 O O . LYS A 1 132 ? -3.257 -19.553 -0.255 1.00 94.44 132 LYS A O 1
ATOM 1098 N N . HIS A 1 133 ? -2.731 -17.512 -1.049 1.00 90.62 133 HIS A N 1
ATOM 1099 C CA . HIS A 1 133 ? -1.530 -17.323 -0.228 1.00 90.62 133 HIS A CA 1
ATOM 1100 C C . HIS A 1 133 ? -1.587 -16.013 0.550 1.00 90.62 133 HIS A C 1
ATOM 1102 O O . HIS A 1 133 ? -1.576 -14.961 -0.069 1.00 90.62 133 HIS A O 1
ATOM 1108 N N . GLY A 1 134 ? -1.598 -16.065 1.882 1.00 91.94 134 GLY A N 1
ATOM 1109 C CA . GLY A 1 134 ? -1.574 -14.886 2.751 1.00 91.94 134 GLY A CA 1
ATOM 1110 C C . GLY A 1 134 ? -1.826 -15.268 4.208 1.00 91.94 134 GLY A C 1
ATOM 1111 O O . GLY A 1 134 ? -2.339 -16.352 4.480 1.00 91.94 134 GLY A O 1
ATOM 1112 N N . GLY A 1 135 ? -1.491 -14.386 5.152 1.00 94.25 135 GLY A N 1
ATOM 1113 C CA . GLY A 1 135 ? -1.831 -14.583 6.570 1.00 94.25 135 GLY A CA 1
ATOM 1114 C C . GLY A 1 135 ? -3.343 -14.542 6.823 1.00 94.25 135 GLY A C 1
ATOM 1115 O O . GLY A 1 135 ? -3.851 -15.168 7.754 1.00 94.25 135 GLY A O 1
ATOM 1116 N N . PHE A 1 136 ? -4.077 -13.851 5.953 1.00 96.00 136 PHE A N 1
ATOM 1117 C CA . PHE A 1 136 ? -5.530 -13.895 5.858 1.00 96.00 136 PHE A CA 1
ATOM 1118 C C . PHE A 1 136 ? -5.974 -13.674 4.411 1.00 96.00 136 PHE A C 1
ATOM 1120 O O . PHE A 1 136 ? -5.265 -13.060 3.614 1.00 96.00 136 PHE A O 1
ATOM 1127 N N . TYR A 1 137 ? -7.159 -14.176 4.079 1.00 95.50 137 TYR A N 1
ATOM 1128 C CA . TYR A 1 137 ? -7.734 -14.046 2.748 1.00 95.50 137 TYR A CA 1
ATOM 1129 C C . TYR A 1 137 ? -8.615 -12.814 2.614 1.00 95.50 137 TYR A C 1
ATOM 1131 O O . TYR A 1 137 ? -9.429 -12.521 3.489 1.00 95.50 137 TYR A O 1
ATOM 1139 N N . THR A 1 138 ? -8.488 -12.137 1.482 1.00 94.50 138 THR A N 1
ATOM 1140 C CA . THR A 1 138 ? -9.415 -11.088 1.059 1.00 94.50 138 THR A CA 1
ATOM 1141 C C . THR A 1 138 ? -10.276 -11.573 -0.096 1.00 94.50 138 THR A C 1
ATOM 1143 O O . THR A 1 138 ? -11.427 -11.177 -0.143 1.00 94.50 138 THR A O 1
ATOM 1146 N N . CYS A 1 139 ? -9.782 -12.477 -0.960 1.00 93.00 139 CYS A N 1
ATOM 1147 C CA . CYS A 1 139 ? -10.460 -13.114 -2.107 1.00 93.00 139 CYS A CA 1
ATOM 1148 C C . CYS A 1 139 ? -11.069 -12.175 -3.179 1.00 93.00 139 CYS A C 1
ATOM 1150 O O . CYS A 1 139 ? -10.852 -12.387 -4.369 1.00 93.00 139 CYS A O 1
ATOM 1152 N N . ALA A 1 140 ? -11.837 -11.157 -2.798 1.00 91.44 140 ALA A N 1
ATOM 1153 C CA . ALA A 1 140 ? -12.391 -10.120 -3.661 1.00 91.44 140 ALA A CA 1
ATOM 1154 C C . ALA A 1 140 ? -12.658 -8.834 -2.856 1.00 91.44 140 ALA A C 1
ATOM 1156 O O . ALA A 1 140 ? -12.668 -8.828 -1.626 1.00 91.44 140 ALA A O 1
ATOM 1157 N N . ASP A 1 141 ? -12.916 -7.724 -3.540 1.00 89.25 141 ASP A N 1
ATOM 1158 C CA . ASP A 1 141 ? -13.410 -6.521 -2.868 1.00 89.25 141 ASP A CA 1
ATOM 1159 C C . ASP A 1 141 ? -14.796 -6.775 -2.266 1.00 89.25 141 ASP A C 1
ATOM 1161 O O . ASP A 1 141 ? -15.667 -7.356 -2.918 1.00 89.25 141 ASP A O 1
ATOM 1165 N N . ARG A 1 142 ? -15.020 -6.297 -1.032 1.00 88.62 142 ARG A N 1
ATOM 1166 C CA . ARG A 1 142 ? -16.272 -6.510 -0.282 1.00 88.62 142 ARG A CA 1
ATOM 1167 C C . ARG A 1 142 ? -16.594 -7.995 -0.078 1.00 88.62 142 ARG A C 1
ATOM 1169 O O . ARG A 1 142 ? -17.763 -8.388 -0.082 1.00 88.62 142 ARG A O 1
ATOM 1176 N N . TYR A 1 143 ? -15.560 -8.825 0.064 1.00 88.62 143 TYR A N 1
ATOM 1177 C CA . TYR A 1 143 ? -15.705 -10.268 0.187 1.00 88.62 143 TYR A CA 1
ATOM 1178 C C . TYR A 1 143 ? -16.537 -10.658 1.403 1.00 88.62 143 TYR A C 1
ATOM 1180 O O . TYR A 1 143 ? -16.254 -10.276 2.535 1.00 88.62 143 TYR A O 1
ATOM 1188 N N . ASN A 1 144 ? -17.569 -11.457 1.152 1.00 89.00 144 ASN A N 1
ATOM 1189 C CA . ASN A 1 144 ? -18.378 -12.088 2.176 1.00 89.00 144 ASN A CA 1
ATOM 1190 C C . ASN A 1 144 ? -18.683 -13.526 1.723 1.00 89.00 144 ASN A C 1
ATOM 1192 O O . ASN A 1 144 ? -19.491 -13.704 0.811 1.00 89.00 144 ASN A O 1
ATOM 1196 N N . PRO A 1 145 ? -18.048 -14.550 2.321 1.00 87.50 145 PRO A N 1
ATOM 1197 C CA . PRO A 1 145 ? -18.198 -15.935 1.890 1.00 87.50 145 PRO A CA 1
ATOM 1198 C C . PRO A 1 145 ? -19.614 -16.478 2.118 1.00 87.50 145 PRO A C 1
ATOM 1200 O O . PRO A 1 145 ? -20.003 -17.445 1.469 1.00 87.50 145 PRO A O 1
ATOM 1203 N N . GLY A 1 146 ? -20.388 -15.915 3.054 1.00 87.75 146 GLY A N 1
ATOM 1204 C CA . GLY A 1 146 ? -21.710 -16.440 3.422 1.00 87.75 146 GLY A CA 1
ATOM 1205 C C . GLY A 1 146 ? -21.685 -17.829 4.082 1.00 87.75 146 GLY A C 1
ATOM 1206 O O . GLY A 1 146 ? -22.736 -18.403 4.345 1.00 87.75 146 GLY A O 1
ATOM 1207 N N . HIS A 1 147 ? -20.498 -18.367 4.361 1.00 87.19 147 HIS A N 1
ATOM 1208 C CA . HIS A 1 147 ? -20.264 -19.628 5.056 1.00 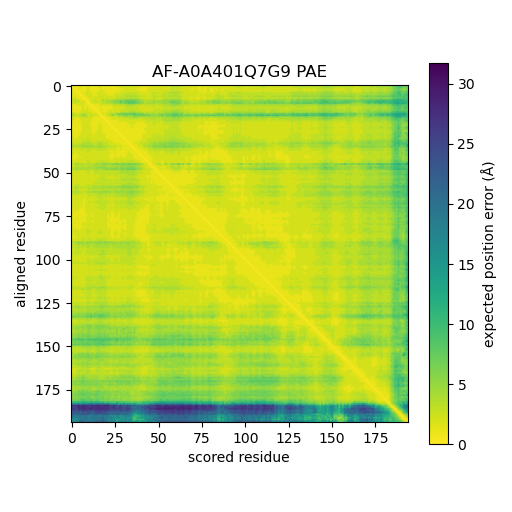87.19 147 HIS A CA 1
ATOM 1209 C C . HIS A 1 147 ? -18.990 -19.527 5.905 1.00 87.19 147 HIS A C 1
ATOM 1211 O O . HIS A 1 147 ? -18.196 -18.595 5.755 1.00 87.19 147 HIS A O 1
ATOM 1217 N N . LEU A 1 148 ? -18.796 -20.477 6.821 1.00 86.69 148 LEU A N 1
ATOM 1218 C CA . LEU A 1 148 ? -17.609 -20.515 7.671 1.00 86.69 148 LEU A CA 1
ATOM 1219 C C . LEU A 1 148 ? -16.375 -20.929 6.858 1.00 86.69 148 LEU A C 1
ATOM 1221 O O . LEU A 1 148 ? -16.382 -21.972 6.208 1.00 86.69 148 LEU A O 1
ATOM 1225 N N . LEU A 1 149 ? -15.304 -20.142 6.954 1.00 87.56 149 LEU A N 1
ATOM 1226 C CA . LEU A 1 149 ? -14.000 -20.464 6.379 1.00 87.56 149 LEU A CA 1
ATOM 1227 C C . LEU A 1 149 ? -13.064 -21.022 7.451 1.00 87.56 149 LEU A C 1
ATOM 1229 O O . LEU A 1 149 ? -13.010 -20.509 8.569 1.00 87.56 149 LEU A O 1
ATOM 1233 N N . ALA A 1 150 ? -12.301 -22.055 7.090 1.00 90.62 150 ALA A N 1
ATOM 1234 C CA . ALA A 1 150 ? -11.266 -22.614 7.959 1.00 90.62 150 ALA A CA 1
ATOM 1235 C C . ALA A 1 150 ? -10.055 -21.672 8.092 1.00 90.62 150 ALA A C 1
ATOM 1237 O O . ALA A 1 150 ? -9.445 -21.582 9.156 1.00 90.62 150 ALA A O 1
ATOM 1238 N N . HIS A 1 151 ? -9.724 -20.951 7.017 1.00 92.38 151 HIS A N 1
ATOM 1239 C CA . HIS A 1 151 ? -8.657 -19.956 7.005 1.00 92.38 151 HIS A CA 1
ATOM 1240 C C . HIS A 1 151 ? -9.167 -18.592 7.491 1.00 92.38 151 HIS A C 1
ATOM 1242 O O . HIS A 1 151 ? -10.330 -18.235 7.283 1.00 92.38 151 HIS A O 1
ATOM 1248 N N . LYS A 1 152 ? -8.288 -17.801 8.119 1.00 93.94 152 LYS A N 1
ATOM 1249 C CA . LYS A 1 152 ? -8.600 -16.413 8.489 1.00 93.94 152 LYS A CA 1
ATOM 1250 C C . LYS A 1 152 ? -8.860 -15.578 7.237 1.00 93.94 152 LYS A C 1
ATOM 1252 O O . LYS A 1 152 ? -8.228 -15.793 6.202 1.00 93.94 152 LYS A O 1
ATOM 1257 N N . TRP A 1 153 ? -9.772 -14.622 7.342 1.00 94.19 153 TRP A N 1
ATOM 1258 C CA . TRP A 1 153 ? -10.162 -13.754 6.240 1.00 94.19 153 TRP A CA 1
ATOM 1259 C C . TRP A 1 153 ? -10.594 -12.377 6.746 1.00 94.19 153 TRP A C 1
ATOM 1261 O O . TRP A 1 153 ? -10.916 -12.209 7.927 1.00 94.19 153 TRP A O 1
ATOM 1271 N N . GLU A 1 154 ? -10.589 -11.406 5.842 1.00 93.75 154 GLU A N 1
ATOM 1272 C CA . GLU A 1 154 ? -10.968 -10.022 6.095 1.00 93.75 154 GLU A CA 1
ATOM 1273 C C . GLU A 1 154 ? -11.976 -9.543 5.048 1.00 93.75 154 GLU A C 1
ATOM 1275 O O . GLU A 1 154 ? -11.840 -9.826 3.857 1.00 93.75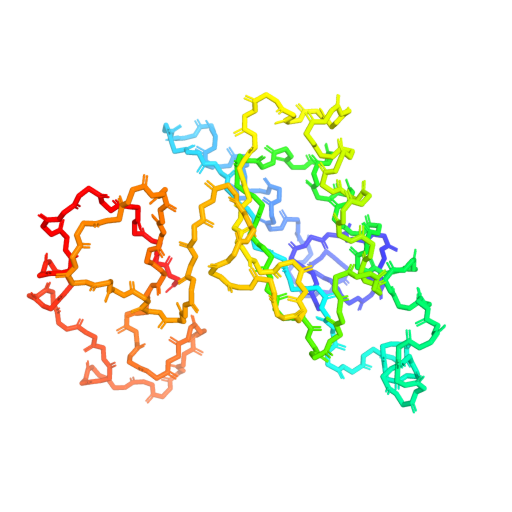 154 GLU A O 1
ATOM 1280 N N . ASN A 1 155 ? -12.979 -8.791 5.505 1.00 90.31 155 ASN A N 1
ATOM 1281 C CA . ASN A 1 155 ? -13.877 -8.043 4.634 1.00 90.31 155 ASN A CA 1
ATOM 1282 C C . ASN A 1 155 ? -13.502 -6.560 4.666 1.00 90.31 155 ASN A C 1
ATOM 1284 O O . ASN A 1 155 ? -13.772 -5.872 5.654 1.00 90.31 155 ASN A O 1
ATOM 1288 N N . CYS A 1 156 ? -12.914 -6.065 3.580 1.00 87.00 156 CYS A N 1
ATOM 1289 C CA . CYS A 1 156 ? -12.783 -4.632 3.344 1.00 87.00 156 CYS A CA 1
ATOM 1290 C C . CYS A 1 156 ? -14.033 -4.127 2.622 1.00 87.00 156 CYS A C 1
ATOM 1292 O O . CYS A 1 156 ? -14.345 -4.595 1.521 1.00 87.00 156 CYS A O 1
ATOM 1294 N N . MET A 1 157 ? -14.726 -3.147 3.203 1.00 89.00 157 MET A N 1
ATOM 1295 C CA . MET A 1 157 ? -15.915 -2.550 2.596 1.00 89.00 157 MET A CA 1
ATOM 1296 C C . MET A 1 157 ? -15.935 -1.024 2.688 1.00 89.00 157 MET A C 1
ATOM 1298 O O . MET A 1 157 ? -15.315 -0.420 3.558 1.00 89.00 157 MET A O 1
ATOM 1302 N N . THR A 1 158 ? -16.693 -0.407 1.784 1.00 91.12 158 THR A N 1
ATOM 1303 C CA . THR A 1 158 ? -16.815 1.047 1.659 1.00 91.12 158 THR A CA 1
ATOM 1304 C C . THR A 1 158 ? -18.127 1.548 2.251 1.00 91.12 158 THR A C 1
ATOM 1306 O O . THR A 1 158 ? -19.155 0.874 2.155 1.00 91.12 158 THR A O 1
ATOM 1309 N N . LEU A 1 159 ? -18.118 2.759 2.817 1.00 92.62 159 LEU A N 1
ATOM 1310 C CA . LEU A 1 159 ? -19.356 3.449 3.190 1.00 92.62 159 LEU A CA 1
ATOM 1311 C C . LEU A 1 159 ? -20.068 4.009 1.952 1.00 92.62 159 LEU A C 1
ATOM 1313 O O . LEU A 1 159 ? -21.280 3.856 1.820 1.00 92.62 159 LEU A O 1
ATOM 1317 N N . ASP A 1 160 ? -19.323 4.646 1.042 1.00 93.12 160 ASP A N 1
ATOM 1318 C CA . ASP A 1 160 ? -19.831 5.037 -0.277 1.00 93.12 160 ASP A CA 1
ATOM 1319 C C . ASP A 1 160 ? -19.935 3.780 -1.152 1.00 93.12 160 ASP A C 1
ATOM 1321 O O . ASP A 1 160 ? -18.968 3.038 -1.337 1.00 93.12 160 ASP A O 1
ATOM 1325 N N . ARG A 1 161 ? -21.111 3.527 -1.727 1.00 91.94 161 ARG A N 1
ATOM 1326 C CA . ARG A 1 161 ? -21.361 2.382 -2.617 1.00 91.94 161 ARG A CA 1
ATOM 1327 C C . ARG A 1 161 ? -20.476 2.396 -3.865 1.00 91.94 161 ARG A C 1
ATOM 1329 O O . ARG A 1 161 ? -20.300 1.353 -4.489 1.00 91.94 161 ARG A O 1
ATOM 1336 N N . LYS A 1 162 ? -19.963 3.564 -4.256 1.00 93.25 162 LYS A N 1
ATOM 1337 C CA . LYS A 1 162 ? -19.282 3.805 -5.533 1.00 93.25 162 LYS A CA 1
ATOM 1338 C C . LYS A 1 162 ? -17.780 4.044 -5.399 1.00 93.25 162 LYS A C 1
ATOM 1340 O O . LYS A 1 162 ? -17.107 4.059 -6.424 1.00 93.25 162 LYS A O 1
ATOM 1345 N N . SER A 1 163 ? -17.246 4.270 -4.197 1.00 93.38 163 SER A N 1
ATOM 1346 C CA . SER A 1 163 ? -15.858 4.721 -4.045 1.00 93.38 163 SER A CA 1
ATOM 1347 C C . SER A 1 163 ? -15.213 4.291 -2.733 1.00 93.38 163 SER A C 1
ATOM 1349 O O . SER A 1 163 ? -15.866 4.276 -1.695 1.00 93.38 163 SER A O 1
ATOM 1351 N N . TRP A 1 164 ? -13.913 3.998 -2.802 1.00 93.88 164 TRP A N 1
ATOM 1352 C CA . TRP A 1 164 ? -13.013 3.880 -1.649 1.00 93.88 164 TRP A CA 1
ATOM 1353 C C . TRP A 1 164 ? -12.500 5.254 -1.192 1.00 93.88 164 TRP A C 1
ATOM 1355 O O . TRP A 1 164 ? -12.321 5.500 -0.008 1.00 93.88 164 TRP A O 1
ATOM 1365 N N . GLY A 1 165 ? -12.274 6.170 -2.138 1.00 94.06 165 GLY A N 1
ATOM 1366 C CA . GLY A 1 165 ? -11.821 7.532 -1.860 1.00 94.06 165 GLY A CA 1
ATOM 1367 C C . GLY A 1 165 ? -12.968 8.531 -1.706 1.00 94.06 165 GLY A C 1
ATOM 1368 O O . GLY A 1 165 ? -14.112 8.268 -2.086 1.00 94.06 165 GLY A O 1
ATOM 1369 N N . TYR A 1 166 ? -12.643 9.724 -1.212 1.00 94.94 166 TYR A N 1
ATOM 1370 C CA . TYR A 1 166 ? -13.595 10.828 -1.094 1.00 94.94 166 TYR A CA 1
ATOM 1371 C C . TYR A 1 166 ? -14.186 11.240 -2.455 1.00 94.94 166 TYR A C 1
ATOM 1373 O O . TYR A 1 166 ? -13.454 11.506 -3.410 1.00 94.94 166 TYR A O 1
ATOM 1381 N N . ARG A 1 167 ? -15.518 11.370 -2.520 1.00 96.38 167 ARG A N 1
ATOM 1382 C CA . ARG A 1 167 ? -16.247 11.941 -3.662 1.00 96.38 167 ARG A CA 1
ATOM 1383 C C . ARG A 1 167 ? -17.038 13.168 -3.226 1.00 96.38 167 ARG A C 1
ATOM 1385 O O . ARG A 1 167 ? -18.007 13.049 -2.485 1.00 96.38 167 ARG A O 1
ATOM 1392 N N . ARG A 1 168 ? -16.661 14.340 -3.744 1.00 96.19 168 ARG A N 1
ATOM 1393 C CA . ARG A 1 168 ? -17.335 15.615 -3.440 1.00 96.19 168 ARG A CA 1
ATOM 1394 C C . ARG A 1 168 ? -18.813 15.627 -3.836 1.00 96.19 168 ARG A C 1
ATOM 1396 O O . ARG A 1 168 ? -19.630 16.159 -3.101 1.00 96.19 168 ARG A O 1
ATOM 1403 N N . GLU A 1 169 ? -19.142 14.993 -4.957 1.00 96.50 169 GLU A N 1
ATOM 1404 C CA . GLU A 1 169 ? -20.499 14.955 -5.519 1.00 96.50 169 GLU A CA 1
ATOM 1405 C C . GLU A 1 169 ? -21.358 13.797 -4.977 1.00 96.50 169 GLU A C 1
ATOM 1407 O O . GLU A 1 169 ? -22.415 13.485 -5.532 1.00 96.50 169 GLU A O 1
ATOM 1412 N N . ALA A 1 170 ? -20.894 13.093 -3.937 1.00 95.88 170 ALA A N 1
ATOM 1413 C CA . ALA A 1 170 ? -21.650 11.994 -3.350 1.00 95.88 170 ALA A CA 1
ATOM 1414 C C . ALA A 1 170 ? -22.943 12.505 -2.703 1.00 95.88 170 ALA A C 1
ATOM 1416 O O . ALA A 1 170 ? -22.947 13.449 -1.912 1.00 95.88 170 ALA A O 1
ATOM 1417 N N . LYS A 1 171 ? -24.058 11.848 -3.026 1.00 96.56 171 LYS A N 1
ATOM 1418 C CA . LYS A 1 171 ? -25.358 12.116 -2.396 1.00 96.56 171 LYS A CA 1
ATOM 1419 C C . LYS A 1 171 ? -25.542 11.201 -1.192 1.00 96.56 171 LYS A C 1
ATOM 1421 O O . LYS A 1 171 ? -24.991 10.108 -1.169 1.00 96.56 171 LYS A O 1
ATOM 1426 N N . LEU A 1 172 ? -26.397 11.579 -0.237 1.00 94.44 172 LEU A N 1
ATOM 1427 C CA . LEU A 1 172 ? -26.692 10.734 0.931 1.00 94.44 172 LEU A CA 1
ATOM 1428 C C . LEU A 1 172 ? -27.116 9.304 0.537 1.00 94.44 172 LEU A C 1
ATOM 1430 O O . LEU A 1 172 ? -26.704 8.334 1.162 1.00 94.44 172 LEU A O 1
ATOM 1434 N N . SER A 1 173 ? -27.881 9.171 -0.549 1.00 95.50 173 SER A N 1
ATOM 1435 C CA . SER A 1 173 ? -28.319 7.884 -1.105 1.00 95.50 173 SER A CA 1
ATOM 1436 C C . SER A 1 173 ? -27.183 6.995 -1.631 1.00 95.50 173 SER A C 1
ATOM 1438 O O . SER A 1 173 ? -27.386 5.795 -1.816 1.00 95.50 173 SER A O 1
ATOM 1440 N N . ASP A 1 174 ? -26.007 7.566 -1.906 1.00 95.81 174 ASP A N 1
ATOM 1441 C CA . ASP A 1 174 ? -24.827 6.811 -2.326 1.00 95.81 174 ASP A CA 1
ATOM 1442 C C . ASP A 1 174 ? -24.140 6.113 -1.142 1.00 95.81 174 ASP A C 1
ATOM 1444 O O . ASP A 1 174 ? -23.322 5.228 -1.372 1.00 95.81 174 ASP A O 1
ATOM 1448 N N . TYR A 1 175 ? -24.483 6.448 0.105 1.00 94.88 175 TYR A N 1
ATOM 1449 C CA . TYR A 1 175 ? -23.906 5.818 1.289 1.00 94.88 175 TYR A CA 1
ATOM 1450 C C . TYR A 1 175 ? -24.739 4.627 1.782 1.00 94.88 175 TYR A C 1
ATOM 1452 O O . TYR A 1 175 ? -25.964 4.561 1.625 1.00 94.88 175 TYR A O 1
ATOM 1460 N N . LEU A 1 176 ? -24.062 3.643 2.372 1.00 92.56 176 LEU A N 1
ATOM 1461 C CA . LEU A 1 176 ? -24.712 2.538 3.064 1.00 92.56 176 LEU A CA 1
ATOM 1462 C C . LEU A 1 176 ? -25.402 3.056 4.336 1.00 92.56 176 LEU A C 1
ATOM 1464 O O . LEU A 1 176 ? -24.752 3.717 5.147 1.00 92.56 176 LEU A O 1
ATOM 1468 N N . PRO A 1 177 ? -26.694 2.747 4.548 1.00 92.81 177 PRO A N 1
ATOM 1469 C CA . PRO A 1 177 ? -27.359 3.070 5.799 1.00 92.81 177 PRO A CA 1
ATOM 1470 C C . PRO A 1 177 ? -26.852 2.142 6.914 1.00 92.81 177 PRO A C 1
ATOM 1472 O O . PRO A 1 177 ? -26.367 1.032 6.656 1.00 92.81 177 PRO A O 1
ATOM 1475 N N . ILE A 1 178 ? -26.962 2.591 8.164 1.00 91.56 178 ILE A N 1
ATOM 1476 C CA . ILE A 1 178 ? -26.367 1.914 9.325 1.00 91.56 178 ILE A CA 1
ATOM 1477 C C . ILE A 1 178 ? -26.864 0.470 9.484 1.00 91.56 178 ILE A C 1
ATOM 1479 O O . ILE A 1 178 ? -26.093 -0.421 9.837 1.00 91.56 178 ILE A O 1
ATOM 1483 N N . GLU A 1 179 ? -28.122 0.203 9.137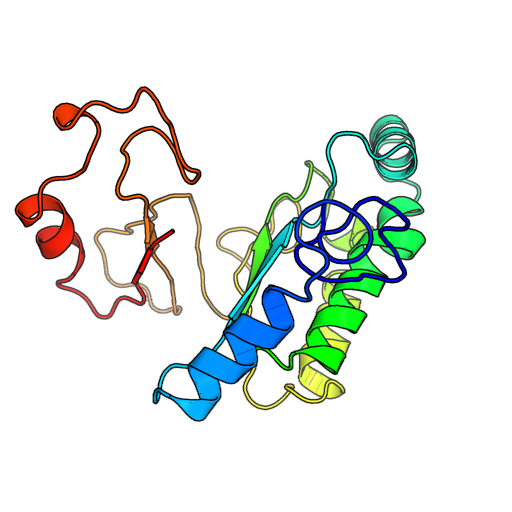 1.00 91.25 179 GLU A N 1
ATOM 1484 C CA . GLU A 1 179 ? -28.738 -1.120 9.214 1.00 91.25 179 GLU A CA 1
ATOM 1485 C C . GLU A 1 179 ? -28.072 -2.110 8.252 1.00 91.25 179 GLU A C 1
ATOM 1487 O O . GLU A 1 179 ? -27.982 -3.300 8.553 1.00 91.25 179 GLU A O 1
ATOM 1492 N N . GLN A 1 180 ? -27.582 -1.635 7.100 1.00 87.88 180 GLN A N 1
ATOM 1493 C CA . GLN A 1 180 ? -26.827 -2.472 6.166 1.00 87.88 180 GLN A CA 1
ATOM 1494 C C . GLN A 1 180 ? -25.423 -2.764 6.701 1.00 87.88 180 GLN A C 1
ATOM 1496 O O . GLN A 1 180 ? -24.979 -3.903 6.602 1.00 87.88 180 GLN A O 1
ATOM 1501 N N . LEU A 1 181 ? -24.761 -1.788 7.329 1.00 86.75 181 LEU A N 1
ATOM 1502 C CA . LEU A 1 181 ? -23.426 -1.975 7.916 1.00 86.75 181 LEU A CA 1
ATOM 1503 C C . LEU A 1 181 ? -23.443 -2.970 9.083 1.00 86.75 181 LEU A C 1
ATOM 1505 O O . LEU A 1 181 ? -22.568 -3.828 9.193 1.00 86.75 181 LEU A O 1
ATOM 1509 N N . VAL A 1 182 ? -24.458 -2.894 9.948 1.00 85.94 182 VAL A N 1
ATOM 1510 C CA . VAL A 1 182 ? -24.583 -3.797 11.103 1.00 85.94 182 VAL A CA 1
ATOM 1511 C C . VAL A 1 182 ? -24.859 -5.239 10.663 1.00 85.94 182 VAL A C 1
ATOM 1513 O O . VAL A 1 182 ? -24.311 -6.169 11.253 1.00 85.94 182 VAL A O 1
ATOM 1516 N N . LYS A 1 183 ? -25.632 -5.448 9.587 1.00 83.50 183 LYS A N 1
ATOM 1517 C CA . LYS A 1 183 ? -25.921 -6.790 9.046 1.00 83.50 183 LYS A CA 1
ATOM 1518 C C . LYS A 1 183 ? -24.691 -7.539 8.532 1.00 83.50 183 LYS A C 1
ATOM 1520 O O . LYS A 1 183 ? -24.741 -8.760 8.441 1.00 83.50 183 LYS A O 1
ATOM 1525 N N . VAL A 1 184 ? -23.597 -6.846 8.218 1.00 73.69 184 VAL A N 1
ATOM 1526 C CA . VAL A 1 184 ? -22.352 -7.481 7.752 1.00 73.69 184 VAL A CA 1
ATOM 1527 C C . VAL A 1 184 ? -21.570 -8.135 8.907 1.00 73.69 184 VAL A C 1
ATOM 1529 O O . VAL A 1 184 ? -20.732 -8.998 8.665 1.00 73.69 184 VAL A O 1
ATOM 1532 N N . LYS A 1 185 ? -21.869 -7.801 10.174 1.00 58.53 185 LYS A N 1
ATOM 1533 C CA . LYS A 1 185 ? -21.081 -8.206 11.356 1.00 58.53 185 LYS A CA 1
ATOM 1534 C C . LYS A 1 185 ? -21.339 -9.585 12.023 1.00 58.53 185 LYS A C 1
ATOM 1536 O O . LYS A 1 185 ? -20.570 -9.885 12.932 1.00 58.53 185 LYS A O 1
ATOM 1541 N N . PRO A 1 186 ? -22.328 -10.448 11.698 1.00 50.38 186 PRO A N 1
ATOM 1542 C CA . PRO A 1 186 ? -22.719 -11.524 12.627 1.00 50.38 186 PRO A CA 1
ATOM 1543 C C . PRO A 1 186 ? -21.848 -12.804 12.630 1.00 50.38 186 PRO A C 1
ATOM 1545 O O . PRO A 1 186 ? -22.269 -13.815 13.179 1.00 50.38 186 PRO A O 1
ATOM 1548 N N . THR A 1 187 ? -20.625 -12.796 12.097 1.00 49.09 187 THR A N 1
ATOM 1549 C CA . THR A 1 187 ? -19.705 -13.963 12.131 1.00 49.09 187 THR A CA 1
ATOM 1550 C C . THR A 1 187 ? -18.313 -13.494 12.590 1.00 49.09 187 THR A C 1
ATOM 1552 O O . THR A 1 187 ? -18.095 -12.285 12.596 1.00 49.09 187 THR A O 1
ATOM 1555 N N . PRO A 1 188 ? -17.366 -14.356 13.023 1.00 51.47 188 PRO A N 1
ATOM 1556 C CA . PRO A 1 188 ? -16.058 -13.901 13.503 1.00 51.47 188 PRO A CA 1
ATOM 1557 C C . PRO A 1 188 ? -15.244 -13.334 12.328 1.00 51.47 188 PRO A C 1
ATOM 1559 O O . PRO A 1 188 ? -14.485 -14.040 11.668 1.00 51.47 188 PRO A O 1
ATOM 1562 N N . LEU A 1 189 ? -15.483 -12.056 12.049 1.00 54.09 189 LEU A N 1
ATOM 1563 C CA . LEU A 1 189 ? -14.983 -11.262 10.939 1.00 54.09 189 LEU A CA 1
ATOM 1564 C C . LEU A 1 189 ? -13.972 -10.243 11.471 1.00 54.09 189 LEU A C 1
ATOM 1566 O O . LEU A 1 189 ? -14.249 -9.553 12.453 1.00 54.09 189 LEU A O 1
ATOM 1570 N N . SER A 1 190 ? -12.857 -10.072 10.762 1.00 58.06 190 SER A N 1
ATOM 1571 C CA . SER A 1 190 ? -12.167 -8.780 10.741 1.00 58.06 190 SER A CA 1
ATOM 1572 C C . SER A 1 190 ? -12.824 -7.936 9.649 1.00 58.06 190 SER A C 1
ATOM 1574 O O . SER A 1 190 ? -12.926 -8.390 8.506 1.00 58.06 190 SER A O 1
ATOM 1576 N N . VAL A 1 191 ? -13.331 -6.751 10.000 1.00 55.34 191 VAL A N 1
ATOM 1577 C CA . VAL A 1 191 ? -13.939 -5.821 9.036 1.00 55.34 191 VAL A CA 1
ATOM 1578 C C . VAL A 1 191 ? -13.097 -4.559 8.979 1.00 55.34 191 VAL A C 1
ATOM 1580 O O . VAL A 1 191 ? -13.023 -3.819 9.963 1.00 55.34 191 VAL A O 1
ATOM 1583 N N . CYS A 1 192 ? -12.505 -4.297 7.821 1.00 57.75 192 CYS A N 1
ATOM 1584 C CA . CYS A 1 192 ? -11.810 -3.051 7.540 1.00 57.75 192 CYS A CA 1
ATOM 1585 C C . CYS A 1 192 ? -12.762 -2.097 6.805 1.00 57.75 192 CYS A C 1
ATOM 1587 O O . CYS A 1 192 ? -13.533 -2.511 5.935 1.00 57.75 192 CYS A O 1
ATOM 1589 N N . HIS A 1 193 ? -12.726 -0.820 7.180 1.00 48.53 193 HIS A N 1
ATOM 1590 C CA . HIS A 1 193 ? -13.461 0.244 6.502 1.00 48.53 193 HIS A CA 1
ATOM 1591 C C . HIS A 1 193 ? -12.457 1.293 6.034 1.00 48.53 193 HIS A C 1
ATOM 1593 O O . HIS A 1 193 ? -11.588 1.694 6.810 1.00 48.53 193 HIS A O 1
ATOM 1599 N N . SER A 1 194 ? -12.599 1.722 4.784 1.00 42.03 194 SER A N 1
ATOM 1600 C CA . SER A 1 194 ? -11.870 2.844 4.182 1.00 42.03 194 SER A CA 1
ATOM 1601 C C . SER A 1 194 ? -12.706 4.117 4.183 1.00 42.03 194 SER A C 1
ATOM 1603 O O . SER A 1 194 ? -13.893 4.002 3.778 1.00 42.03 194 SER A O 1
#

Nearest PDB structures (foldseek):
  7pls-assembly1_A  TM=9.645E-01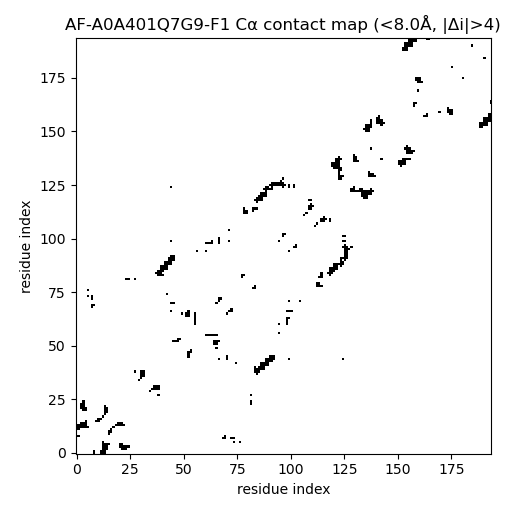  e=1.864E-23  Homo sapiens
  7xsg-assembly1_B-2  TM=7.848E-01  e=5.350E-08  Cecembia lonarensis LW9
  7xsf-assembly1_B-2  TM=7.641E-01  e=9.046E-08  Cecembia lonarensis LW9
  7xsh-assembly1_A  TM=7.960E-01  e=8.436E-07  Cecembia lonarensis LW9
  1jne-assembly1_A  TM=5.572E-01  e=8.195E+00  Drosophila melanogaster

pLDDT: mean 93.23, std 10.22, range [42.03, 98.81]

Foldseek 3Di:
DEQAPDPLQVCNYCCNDPVVDNRLQVVLCCPVVPHPDFFEDEDEQDDDPDVVRVVCVVVVNPDLRPLVRHRVVVVLVCCQPRVGLEYEYAHQVQFALVSNVLVVSVCCCCPPTPNNVRHWYEQHNHPPRAPPDTQAHANDAQDDPVDDDPGHYAHEDEQFCPDLDDDPPDDPVRGDDPVRVVVSPPDPHHYHYD

Sequence (194 aa):
FTLWGSKYSWNWNALDSGPHRDLVGELADAVRNRTQLRFGLYHSLFEWFNPAFLQDAANVFKTNKFPTTKSLPELYEIVNKYRPEILWSDGDGNAPDTYWNSTGFLDWLYNHSPVRNTVVTNDRWGYGTICKHGGFYTCADRYNPGHLLAHKWENCMTLDRKSWGYRREAKLSDYLPIEQLVKVKPTPLSVCHS

InterPro domains:
  IPR000933 Glycoside hydrolase, family 29 [PTHR10030] (1-183)
  IPR000933 Glycoside hydrolase, family 29 [SM00812] (1-194)
  IPR016286 Alpha-L-fucosidase, metazoa-type [PR00741] (9-27)
  IPR016286 Alpha-L-fucosidase, metazoa-type [PR00741] (77-93)
  IPR016286 Alpha-L-fucosidase, metazoa-type [PR00741] (105-126)
  IPR017853 Glycoside hydrolase superfamily [SSF51445] (1-184)
  IPR018526 Glycoside hydrolase, family 29, conserved site [PS00385] (145-156)
  IPR057739 Glycoside hydrolase family 29, N-terminal [PF01120] (1-183)

Secondary structure (DSSP, 8-state):
-BSS--TTSTTSBTTTSSS-S-HHHHHHHHHHHH-SPPPEEEEES--TT-HHHHHHHHTTTS--HHIIIIIHHHHHHHHHHH--SEEEEE--TT-BHHHHTHHHHHHHHHHTSTTTTT-EE-S-SSBT-TTTSSSSB--STT---SS--SS-BEEEE-SBTT-SS--TT--GGGBPPHHHHHHT-SSS-EEEE-